Protein AF-0000000084360718 (afdb_homodimer)

Structure (mmCIF, N/CA/C/O backbone):
data_AF-0000000084360718-model_v1
#
loop_
_entity.id
_entity.type
_entity.pdbx_description
1 polymer 'HPP family protein'
#
loop_
_atom_site.group_PDB
_atom_site.id
_atom_site.type_symbol
_atom_site.label_atom_id
_atom_site.label_alt_id
_atom_site.label_comp_id
_atom_site.label_asym_id
_atom_site.label_entity_id
_atom_site.label_seq_id
_atom_site.pdbx_PDB_ins_code
_atom_site.Cartn_x
_atom_site.Cartn_y
_atom_site.Cartn_z
_atom_site.occupancy
_atom_site.B_iso_or_equiv
_atom_site.auth_seq_id
_atom_site.auth_comp_id
_atom_site.auth_asym_id
_atom_site.auth_atom_id
_atom_site.pdbx_PDB_model_num
ATOM 1 N N . MET A 1 1 ? -11.203 19.141 -14.305 1 61.03 1 MET A N 1
ATOM 2 C CA . MET A 1 1 ? -10.094 18.375 -14.867 1 61.03 1 MET A CA 1
ATOM 3 C C . MET A 1 1 ? -8.781 18.734 -14.172 1 61.03 1 MET A C 1
ATOM 5 O O . MET A 1 1 ? -7.957 17.844 -13.906 1 61.03 1 MET A O 1
ATOM 9 N N . ARG A 1 2 ? -8.742 19.891 -13.836 1 70.5 2 ARG A N 1
ATOM 10 C CA . ARG A 1 2 ? -7.508 20.406 -13.25 1 70.5 2 ARG A CA 1
ATOM 11 C C . ARG A 1 2 ? -7.234 19.766 -11.891 1 70.5 2 ARG A C 1
ATOM 13 O O . ARG A 1 2 ? -6.082 19.484 -11.555 1 70.5 2 ARG A O 1
ATOM 20 N N . ARG A 1 3 ? -8.344 19.344 -11.375 1 74.44 3 ARG A N 1
ATOM 21 C CA . ARG A 1 3 ? -8.188 18.781 -10.031 1 74.44 3 ARG A CA 1
ATOM 22 C C . ARG A 1 3 ? -7.605 17.375 -10.094 1 74.44 3 ARG A C 1
ATOM 24 O O . ARG A 1 3 ? -6.93 16.938 -9.156 1 74.44 3 ARG A O 1
ATOM 31 N N . PHE A 1 4 ? -7.789 16.75 -11.18 1 81.5 4 PHE A N 1
ATOM 32 C CA . PHE A 1 4 ? -7.383 15.359 -11.305 1 81.5 4 PHE A CA 1
ATOM 33 C C . PHE A 1 4 ? -5.918 15.258 -11.703 1 81.5 4 PHE A C 1
ATOM 35 O O . PHE A 1 4 ? -5.293 14.203 -11.531 1 81.5 4 PHE A O 1
ATOM 42 N N . LEU A 1 5 ? -5.375 16.297 -12.164 1 80.5 5 LEU A N 1
ATOM 43 C CA . LEU A 1 5 ? -4.023 16.219 -12.711 1 80.5 5 LEU A CA 1
ATOM 44 C C . LEU A 1 5 ? -3.043 17 -11.844 1 80.5 5 LEU A C 1
ATOM 46 O O . LEU A 1 5 ? -1.845 17.031 -12.133 1 80.5 5 LEU A O 1
ATOM 50 N N . TYR A 1 6 ? -3.535 17.578 -10.766 1 79 6 TYR A N 1
ATOM 51 C CA . TYR A 1 6 ? -2.676 18.391 -9.914 1 79 6 TYR A CA 1
ATOM 52 C C . TYR A 1 6 ? -1.836 17.516 -8.992 1 79 6 TYR A C 1
ATOM 54 O O . TYR A 1 6 ? -2.328 16.531 -8.438 1 79 6 TYR A O 1
ATOM 62 N N . ARG A 1 7 ? -0.619 17.875 -8.953 1 79.75 7 ARG A N 1
ATOM 63 C CA . ARG A 1 7 ? 0.279 17.203 -8.008 1 79.75 7 ARG A CA 1
ATOM 64 C C . ARG A 1 7 ? 0.23 17.875 -6.641 1 79.75 7 ARG A C 1
ATOM 66 O O . ARG A 1 7 ? 0.73 18.984 -6.469 1 79.75 7 ARG A O 1
ATOM 73 N N . HIS A 1 8 ? -0.206 17.203 -5.711 1 78.12 8 HIS A N 1
ATOM 74 C CA . HIS A 1 8 ? -0.483 17.781 -4.398 1 78.12 8 HIS A CA 1
ATOM 75 C C . HIS A 1 8 ? 0.709 17.609 -3.461 1 78.12 8 HIS A C 1
ATOM 77 O O . HIS A 1 8 ? 0.726 18.172 -2.363 1 78.12 8 HIS A O 1
ATOM 83 N N . GLN A 1 9 ? 1.724 16.938 -3.984 1 79.38 9 GLN A N 1
ATOM 84 C CA . GLN A 1 9 ? 2.869 16.656 -3.123 1 79.38 9 GLN A CA 1
ATOM 85 C C . GLN A 1 9 ? 3.926 17.75 -3.246 1 79.38 9 GLN A C 1
ATOM 87 O O . GLN A 1 9 ? 4.184 18.25 -4.344 1 79.38 9 GLN A O 1
ATOM 92 N N . SER A 1 10 ? 4.52 18.078 -2.168 1 78.69 10 SER A N 1
ATOM 93 C CA . SER A 1 10 ? 5.59 19.062 -2.16 1 78.69 10 SER A CA 1
ATOM 94 C C . SER A 1 10 ? 6.895 18.469 -2.682 1 78.69 10 SER A C 1
ATOM 96 O O . SER A 1 10 ? 7.059 17.25 -2.711 1 78.69 10 SER A O 1
ATOM 98 N N . ARG A 1 11 ? 7.805 19.328 -3.027 1 82.88 11 ARG A N 1
ATOM 99 C CA . ARG A 1 11 ? 9.117 18.922 -3.521 1 82.88 11 ARG A CA 1
ATOM 100 C C . ARG A 1 11 ? 10.023 18.5 -2.371 1 82.88 11 ARG A C 1
ATOM 102 O O . ARG A 1 11 ? 10.07 19.172 -1.335 1 82.88 11 ARG A O 1
ATOM 109 N N . ASN A 1 12 ? 10.625 17.375 -2.623 1 84.25 12 ASN A N 1
ATOM 110 C CA . ASN A 1 12 ? 11.609 16.891 -1.658 1 84.25 12 ASN A CA 1
ATOM 111 C C . ASN A 1 12 ? 13.031 17.062 -2.186 1 84.25 12 ASN A C 1
ATOM 113 O O . ASN A 1 12 ? 13.242 17.172 -3.395 1 84.25 12 ASN A O 1
ATOM 117 N N . ASP A 1 13 ? 13.922 17.156 -1.266 1 91.69 13 ASP A N 1
ATOM 118 C CA . ASP A 1 13 ? 15.328 17.219 -1.635 1 91.69 13 ASP A CA 1
ATOM 119 C C . ASP A 1 13 ? 15.812 15.883 -2.213 1 91.69 13 ASP A C 1
ATOM 121 O O . ASP A 1 13 ? 15.398 14.82 -1.748 1 91.69 13 ASP A O 1
ATOM 125 N N . VAL A 1 14 ? 16.703 15.914 -3.152 1 93.25 14 VAL A N 1
ATOM 126 C CA . VAL A 1 14 ? 17.156 14.758 -3.918 1 93.25 14 VAL A CA 1
ATOM 127 C C . VAL A 1 14 ? 17.828 13.758 -2.99 1 93.25 14 VAL A C 1
ATOM 129 O O . VAL A 1 14 ? 17.719 12.547 -3.178 1 93.25 14 VAL A O 1
ATOM 132 N N . ILE A 1 15 ? 18.5 14.211 -2.059 1 93.88 15 ILE A N 1
ATOM 133 C CA . ILE A 1 15 ? 19.203 13.328 -1.128 1 93.88 15 ILE A CA 1
ATOM 134 C C . ILE A 1 15 ? 18.188 12.508 -0.334 1 93.88 15 ILE A C 1
ATOM 136 O O . ILE A 1 15 ? 18.406 11.312 -0.111 1 93.88 15 ILE A O 1
ATOM 140 N N . SER A 1 16 ? 17.125 13.125 0.053 1 94.62 16 SER A N 1
ATOM 141 C CA . SER A 1 16 ? 16.078 12.438 0.797 1 94.62 16 SER A CA 1
ATOM 142 C C . SER A 1 16 ? 15.398 11.375 -0.062 1 94.62 16 SER A C 1
ATOM 144 O O . SER A 1 16 ? 15.031 10.312 0.435 1 94.62 16 SER A O 1
ATOM 146 N N . LEU A 1 17 ? 15.297 11.711 -1.314 1 95.62 17 LEU A N 1
ATOM 147 C CA . LEU A 1 17 ? 14.648 10.766 -2.221 1 95.62 17 LEU A CA 1
ATOM 148 C C . LEU A 1 17 ? 15.531 9.531 -2.436 1 95.62 17 LEU A C 1
ATOM 150 O O . LEU A 1 17 ? 15.031 8.406 -2.461 1 95.62 17 LEU A O 1
ATOM 154 N N . LEU A 1 18 ? 16.781 9.734 -2.561 1 96.44 18 LEU A N 1
ATOM 155 C CA . LEU A 1 18 ? 17.734 8.641 -2.754 1 96.44 18 LEU A CA 1
ATOM 156 C C . LEU A 1 18 ? 17.844 7.797 -1.488 1 96.44 18 LEU A C 1
ATOM 158 O O . LEU A 1 18 ? 17.953 6.57 -1.562 1 96.44 18 LEU A O 1
ATOM 162 N N . LYS A 1 19 ? 17.812 8.461 -0.414 1 97.62 19 LYS A N 1
ATOM 163 C CA . LYS A 1 19 ? 17.844 7.762 0.866 1 97.62 19 LYS A CA 1
ATOM 164 C C . LYS A 1 19 ? 16.609 6.867 1.035 1 97.62 19 LYS A C 1
ATOM 166 O O . LYS A 1 19 ? 16.719 5.742 1.53 1 97.62 19 LYS A O 1
ATOM 171 N N . ALA A 1 20 ? 15.523 7.406 0.65 1 98 20 ALA A N 1
ATOM 172 C CA . ALA A 1 20 ? 14.281 6.633 0.726 1 98 20 ALA A CA 1
ATOM 173 C C . ALA A 1 20 ? 14.367 5.383 -0.144 1 98 20 ALA A C 1
ATOM 175 O O . ALA A 1 20 ? 14.039 4.281 0.308 1 98 20 ALA A O 1
ATOM 176 N N . GLY A 1 21 ? 14.812 5.539 -1.394 1 98.69 21 GLY A N 1
ATOM 177 C CA . GLY A 1 21 ? 14.992 4.402 -2.281 1 98.69 21 GLY A CA 1
ATOM 178 C C . GLY A 1 21 ? 15.992 3.389 -1.761 1 98.69 21 GLY A C 1
ATOM 179 O O . GLY A 1 21 ? 15.75 2.182 -1.818 1 98.69 21 GLY A O 1
ATOM 180 N N . PHE A 1 22 ? 17.047 3.881 -1.205 1 98.56 22 PHE A N 1
ATOM 181 C CA . PHE A 1 22 ? 18.078 3.025 -0.656 1 98.56 22 PHE A CA 1
ATOM 182 C C . PHE A 1 22 ? 17.562 2.229 0.534 1 98.56 22 PHE A C 1
ATOM 184 O O . PHE A 1 22 ? 17.797 1.022 0.63 1 98.56 22 PHE A O 1
ATOM 191 N N . GLY A 1 23 ? 16.922 2.92 1.429 1 98.81 23 GLY A N 1
ATOM 192 C CA . GLY A 1 23 ? 16.344 2.244 2.582 1 98.81 23 GLY A CA 1
ATOM 193 C C . GLY A 1 23 ? 15.383 1.133 2.205 1 98.81 23 GLY A C 1
ATOM 194 O O . GLY A 1 23 ? 15.43 0.041 2.775 1 98.81 23 GLY A O 1
ATOM 195 N N . ALA A 1 24 ? 14.594 1.438 1.243 1 98.94 24 ALA A N 1
ATOM 196 C CA . ALA A 1 24 ? 13.625 0.449 0.776 1 98.94 24 ALA A CA 1
ATOM 197 C C . ALA A 1 24 ? 14.328 -0.759 0.162 1 98.94 24 ALA A C 1
ATOM 199 O O . ALA A 1 24 ? 13.969 -1.904 0.446 1 98.94 24 ALA A O 1
ATOM 200 N N . ALA A 1 25 ? 15.305 -0.507 -0.698 1 98.88 25 ALA A N 1
ATOM 201 C CA . ALA A 1 25 ? 16.062 -1.591 -1.318 1 98.88 25 ALA A CA 1
ATOM 202 C C . ALA A 1 25 ? 16.75 -2.455 -0.263 1 98.88 25 ALA A C 1
ATOM 204 O O . ALA A 1 25 ? 16.766 -3.682 -0.374 1 98.88 25 ALA A O 1
ATOM 205 N N . LEU A 1 26 ? 17.266 -1.815 0.696 1 98.88 26 LEU A N 1
ATOM 206 C CA . LEU A 1 26 ? 17.969 -2.527 1.766 1 98.88 26 LEU A CA 1
ATOM 207 C C . LEU A 1 26 ? 16.984 -3.387 2.562 1 98.88 26 LEU A C 1
ATOM 209 O O . LEU A 1 26 ? 17.266 -4.555 2.842 1 98.88 26 LEU A O 1
ATOM 213 N N . ALA A 1 27 ? 15.883 -2.826 2.982 1 98.94 27 ALA A N 1
ATOM 214 C CA . ALA A 1 27 ? 14.883 -3.561 3.76 1 98.94 27 ALA A CA 1
ATOM 215 C C . ALA A 1 27 ? 14.375 -4.773 2.988 1 98.94 27 ALA A C 1
ATOM 217 O O . ALA A 1 27 ? 14.383 -5.895 3.504 1 98.94 27 ALA A O 1
ATOM 218 N N . MET A 1 28 ? 13.953 -4.547 1.774 1 98.88 28 MET A N 1
ATOM 219 C CA . MET A 1 28 ? 13.461 -5.633 0.935 1 98.88 28 MET A CA 1
ATOM 220 C C . MET A 1 28 ? 14.562 -6.648 0.656 1 98.88 28 MET A C 1
ATOM 222 O O . MET A 1 28 ? 14.297 -7.852 0.577 1 98.88 28 MET A O 1
ATOM 226 N N . GLY A 1 29 ? 15.805 -6.16 0.469 1 98.75 29 GLY A N 1
ATOM 227 C CA . GLY A 1 29 ? 16.938 -7.047 0.245 1 98.75 29 GLY A CA 1
ATOM 228 C C . GLY A 1 29 ? 17.188 -7.988 1.405 1 98.75 29 GLY A C 1
ATOM 229 O O . GLY A 1 29 ? 17.406 -9.188 1.204 1 98.75 29 GLY A O 1
ATOM 230 N N . VAL A 1 30 ? 17.141 -7.484 2.582 1 98.69 30 VAL A N 1
ATOM 231 C CA . VAL A 1 30 ? 17.359 -8.297 3.777 1 98.69 30 VAL A CA 1
ATOM 232 C C . VAL A 1 30 ? 16.25 -9.328 3.906 1 98.69 30 VAL A C 1
ATOM 234 O O . VAL A 1 30 ? 16.516 -10.508 4.168 1 98.69 30 VAL A O 1
ATOM 237 N N . ILE A 1 31 ? 15.031 -8.914 3.713 1 98.62 31 ILE A N 1
ATOM 238 C CA . ILE A 1 31 ? 13.898 -9.82 3.793 1 98.62 31 ILE A CA 1
ATOM 239 C C . ILE A 1 31 ? 14.031 -10.906 2.73 1 98.62 31 ILE A C 1
ATOM 241 O O . ILE A 1 31 ? 13.852 -12.094 3.021 1 98.62 31 ILE A O 1
ATOM 245 N N . GLY A 1 32 ? 14.344 -10.477 1.495 1 98 32 GLY A N 1
ATOM 246 C CA . GLY A 1 32 ? 14.5 -11.43 0.407 1 98 32 GLY A CA 1
ATOM 247 C C . GLY A 1 32 ? 15.648 -12.398 0.622 1 98 32 GLY A C 1
ATOM 248 O O . GLY A 1 32 ? 15.547 -13.586 0.293 1 98 32 GLY A O 1
ATOM 249 N N . PHE A 1 33 ? 16.719 -11.93 1.172 1 97.81 33 PHE A N 1
ATOM 250 C CA . PHE A 1 33 ? 17.891 -12.75 1.439 1 97.81 33 PHE A CA 1
ATOM 251 C C . PHE A 1 33 ? 17.562 -13.867 2.428 1 97.81 33 PHE A C 1
ATOM 253 O O . PHE A 1 33 ? 17.875 -15.031 2.191 1 97.81 33 PHE A O 1
ATOM 260 N N . PHE A 1 34 ? 16.859 -13.578 3.471 1 96.31 34 PHE A N 1
ATOM 261 C CA . PHE A 1 34 ? 16.5 -14.586 4.469 1 96.31 34 PHE A CA 1
ATOM 262 C C . PHE A 1 34 ? 15.438 -15.523 3.926 1 96.31 34 PHE A C 1
ATOM 264 O O . PHE A 1 34 ? 15.414 -16.703 4.27 1 96.31 34 PHE A O 1
ATOM 271 N N . GLY A 1 35 ? 14.562 -14.938 3.078 1 95.38 35 GLY A N 1
ATOM 272 C CA . GLY A 1 35 ? 13.625 -15.812 2.383 1 95.38 35 GLY A CA 1
ATOM 273 C C . GLY A 1 35 ? 14.305 -16.859 1.521 1 95.38 35 GLY A C 1
ATOM 274 O O . GLY A 1 35 ? 13.93 -18.031 1.536 1 95.38 35 GLY A O 1
ATOM 275 N N . GLN A 1 36 ? 15.289 -16.406 0.839 1 93.62 36 GLN A N 1
ATOM 276 C CA . GLN A 1 36 ? 16.062 -17.312 -0.009 1 93.62 36 GLN A CA 1
ATOM 277 C C . GLN A 1 36 ? 16.766 -18.375 0.823 1 93.62 36 GLN A C 1
ATOM 279 O O . GLN A 1 36 ? 16.766 -19.562 0.461 1 93.62 36 GLN A O 1
ATOM 284 N N . LEU A 1 37 ? 17.328 -18.062 1.91 1 94.69 37 LEU A N 1
ATOM 285 C CA . LEU A 1 37 ? 18.062 -18.984 2.781 1 94.69 37 LEU A CA 1
ATOM 286 C C . LEU A 1 37 ? 17.125 -20.047 3.344 1 94.69 37 LEU A C 1
ATOM 288 O O . LEU A 1 37 ? 17.531 -21.188 3.57 1 94.69 37 LEU A O 1
ATOM 292 N N . SER A 1 38 ? 15.883 -19.703 3.572 1 93.62 38 SER A N 1
ATOM 293 C CA . SER A 1 38 ? 14.93 -20.594 4.227 1 93.62 38 SER A CA 1
ATOM 294 C C . SER A 1 38 ? 14.039 -21.297 3.205 1 93.62 38 SER A C 1
ATOM 296 O O . SER A 1 38 ? 13.18 -22.109 3.572 1 93.62 38 SER A O 1
ATOM 298 N N . ASP A 1 39 ? 14.156 -20.938 1.95 1 90.44 39 ASP A N 1
ATOM 299 C CA . ASP A 1 39 ? 13.328 -21.469 0.864 1 90.44 39 ASP A CA 1
ATOM 300 C C . ASP A 1 39 ? 11.852 -21.141 1.097 1 90.44 39 ASP A C 1
ATOM 302 O O . ASP A 1 39 ? 10.992 -22 0.938 1 90.44 39 ASP A O 1
ATOM 306 N N . LEU A 1 40 ? 11.633 -19.922 1.652 1 87.56 40 LEU A N 1
ATOM 307 C CA . LEU A 1 40 ? 10.289 -19.422 1.887 1 87.56 40 LEU A CA 1
ATOM 308 C C . LEU A 1 40 ? 10.055 -18.125 1.116 1 87.56 40 LEU A C 1
ATOM 310 O O . LEU A 1 40 ? 10.984 -17.344 0.909 1 87.56 40 LEU A O 1
ATOM 314 N N . PRO A 1 41 ? 8.852 -17.922 0.71 1 85.44 41 PRO A N 1
ATOM 315 C CA . PRO A 1 41 ? 8.539 -16.688 -0.015 1 85.44 41 PRO A CA 1
ATOM 316 C C . PRO A 1 41 ? 8.336 -15.5 0.914 1 85.44 41 PRO A C 1
ATOM 318 O O . PRO A 1 41 ? 7.195 -15.117 1.193 1 85.44 41 PRO A O 1
ATOM 321 N N . PHE A 1 42 ? 9.375 -14.82 1.193 1 89.81 42 PHE A N 1
ATOM 322 C CA . PHE A 1 42 ? 9.312 -13.75 2.18 1 89.81 42 PHE A CA 1
ATOM 323 C C . PHE A 1 42 ? 8.969 -12.422 1.514 1 89.81 42 PHE A C 1
ATOM 325 O O . PHE A 1 42 ? 8.414 -11.523 2.154 1 89.81 42 PHE A O 1
ATOM 332 N N . LEU A 1 43 ? 9.328 -12.352 0.237 1 94.69 43 LEU A N 1
ATOM 333 C CA . LEU A 1 43 ? 9.062 -11.102 -0.468 1 94.69 43 LEU A CA 1
ATOM 334 C C . LEU A 1 43 ? 7.625 -11.062 -0.975 1 94.69 43 LEU A C 1
ATOM 336 O O . LEU A 1 43 ? 7.305 -11.664 -2 1 94.69 43 LEU A O 1
ATOM 340 N N . ILE A 1 44 ? 6.801 -10.328 -0.264 1 97.62 44 ILE A N 1
ATOM 341 C CA . ILE A 1 44 ? 5.402 -10.195 -0.659 1 97.62 44 ILE A CA 1
ATOM 342 C C . ILE A 1 44 ? 5.121 -8.75 -1.072 1 97.62 44 ILE A C 1
ATOM 344 O O . ILE A 1 44 ? 5.758 -7.82 -0.572 1 97.62 44 ILE A O 1
ATOM 348 N N . ALA A 1 45 ? 4.203 -8.594 -1.903 1 98.38 45 ALA A N 1
ATOM 349 C CA . ALA A 1 45 ? 3.914 -7.305 -2.527 1 98.38 45 ALA A CA 1
ATOM 350 C C . ALA A 1 45 ? 3.57 -6.254 -1.478 1 98.38 45 ALA A C 1
ATOM 352 O O . ALA A 1 45 ? 4.023 -5.109 -1.565 1 98.38 45 ALA A O 1
ATOM 353 N N . PRO A 1 46 ? 2.83 -6.559 -0.415 1 98.88 46 PRO A N 1
ATOM 354 C CA . PRO A 1 46 ? 2.477 -5.559 0.597 1 98.88 46 PRO A CA 1
ATOM 355 C C . PRO A 1 46 ? 3.701 -4.918 1.245 1 98.88 46 PRO A C 1
ATOM 357 O O . PRO A 1 46 ? 3.652 -3.752 1.649 1 98.88 46 PRO A O 1
ATOM 360 N N . PHE A 1 47 ? 4.797 -5.688 1.271 1 98.88 47 PHE A N 1
ATOM 361 C CA . PHE A 1 47 ? 6 -5.141 1.895 1 98.88 47 PHE A CA 1
ATOM 362 C C . PHE A 1 47 ? 6.613 -4.051 1.022 1 98.88 47 PHE A C 1
ATOM 364 O O . PHE A 1 47 ? 7.18 -3.084 1.534 1 98.88 47 PHE A O 1
ATOM 371 N N . GLY A 1 48 ? 6.535 -4.223 -0.279 1 98.81 48 GLY A N 1
ATOM 372 C CA . GLY A 1 48 ? 6.949 -3.143 -1.159 1 98.81 48 GLY A CA 1
ATOM 373 C C . GLY A 1 48 ? 6.188 -1.852 -0.916 1 98.81 48 GLY A C 1
ATOM 374 O O . GLY A 1 48 ? 6.781 -0.77 -0.899 1 98.81 48 GLY A O 1
ATOM 375 N N . ALA A 1 49 ? 4.902 -2.016 -0.714 1 98.88 49 ALA A N 1
ATOM 376 C CA . ALA A 1 49 ? 4.059 -0.862 -0.411 1 98.88 49 ALA A CA 1
ATOM 377 C C . ALA A 1 49 ? 4.422 -0.256 0.94 1 98.88 49 ALA A C 1
ATOM 379 O O . ALA A 1 49 ? 4.453 0.968 1.09 1 98.88 49 ALA A O 1
ATOM 380 N N . SER A 1 50 ? 4.668 -1.076 1.916 1 98.94 50 SER A N 1
ATOM 381 C CA . SER A 1 50 ? 5.047 -0.59 3.238 1 98.94 50 SER A CA 1
ATOM 382 C C . SER A 1 50 ? 6.328 0.233 3.178 1 98.94 50 SER A C 1
ATOM 384 O O . SER A 1 50 ? 6.477 1.219 3.904 1 98.94 50 SER A O 1
ATOM 386 N N . CYS A 1 51 ? 7.238 -0.155 2.342 1 98.88 51 CYS A N 1
ATOM 387 C CA . CYS A 1 51 ? 8.516 0.54 2.248 1 98.88 51 CYS A CA 1
ATOM 388 C C . CYS A 1 51 ? 8.32 1.981 1.794 1 98.88 51 CYS A C 1
ATOM 390 O O . CYS A 1 51 ? 9.039 2.879 2.24 1 98.88 51 CYS A O 1
ATOM 392 N N . VAL A 1 52 ? 7.379 2.232 0.952 1 98.81 52 VAL A N 1
ATOM 393 C CA . VAL A 1 52 ? 7.141 3.605 0.519 1 98.81 52 VAL A CA 1
ATOM 394 C C . VAL A 1 52 ? 6.773 4.469 1.724 1 98.81 52 VAL A C 1
ATOM 396 O O . VAL A 1 52 ? 7.309 5.57 1.893 1 98.81 52 VAL A O 1
ATOM 399 N N . LEU A 1 53 ? 5.91 3.982 2.549 1 98.38 53 LEU A N 1
ATOM 400 C CA . LEU A 1 53 ? 5.492 4.758 3.711 1 98.38 53 LEU A CA 1
ATOM 401 C C . LEU A 1 53 ? 6.645 4.922 4.699 1 98.38 53 LEU A C 1
ATOM 403 O O . LEU A 1 53 ? 6.914 6.031 5.168 1 98.38 53 LEU A O 1
ATOM 407 N N . LEU A 1 54 ? 7.289 3.881 4.961 1 98.69 54 LEU A N 1
ATOM 408 C CA . LEU A 1 54 ? 8.32 3.871 5.996 1 98.69 54 LEU A CA 1
ATOM 409 C C . LEU A 1 54 ? 9.477 4.793 5.621 1 98.69 54 LEU A C 1
ATOM 411 O O . LEU A 1 54 ? 10.062 5.449 6.484 1 98.69 54 LEU A O 1
ATOM 415 N N . PHE A 1 55 ? 9.75 4.914 4.34 1 98.38 55 PHE A N 1
ATOM 416 C CA . PHE A 1 55 ? 10.992 5.594 3.975 1 98.38 55 PHE A CA 1
ATOM 417 C C . PHE A 1 55 ? 10.695 6.941 3.328 1 98.38 55 PHE A C 1
ATOM 419 O O . PHE A 1 55 ? 11.539 7.844 3.352 1 98.38 55 PHE A O 1
ATOM 426 N N . SER A 1 56 ? 9.5 7.121 2.809 1 96.94 56 SER A N 1
ATOM 427 C CA . SER A 1 56 ? 9.211 8.383 2.133 1 96.94 56 SER A CA 1
ATOM 428 C C . SER A 1 56 ? 8.336 9.281 2.998 1 96.94 56 SER A C 1
ATOM 430 O O . SER A 1 56 ? 8.359 10.508 2.85 1 96.94 56 SER A O 1
ATOM 432 N N . VAL A 1 57 ? 7.52 8.641 3.844 1 95.31 57 VAL A N 1
ATOM 433 C CA . VAL A 1 57 ? 6.613 9.445 4.656 1 95.31 57 VAL A CA 1
ATOM 434 C C . VAL A 1 57 ? 6.652 8.961 6.105 1 95.31 57 VAL A C 1
ATOM 436 O O . VAL A 1 57 ? 5.613 8.641 6.691 1 95.31 57 VAL A O 1
ATOM 439 N N . PRO A 1 58 ? 7.77 9.055 6.738 1 95.25 58 PRO A N 1
ATOM 440 C CA . PRO A 1 58 ? 7.953 8.469 8.07 1 95.25 58 PRO A CA 1
ATOM 441 C C . PRO A 1 58 ? 7.172 9.211 9.148 1 95.25 58 PRO A C 1
ATOM 443 O O . PRO A 1 58 ? 6.945 8.672 10.234 1 95.25 58 PRO A O 1
ATOM 446 N N . SER A 1 59 ? 6.723 10.445 8.914 1 92.88 59 SER A N 1
ATOM 447 C CA . SER A 1 59 ? 6.043 11.25 9.93 1 92.88 59 SER A CA 1
ATOM 448 C C . SER A 1 59 ? 4.547 10.945 9.953 1 92.88 59 SER A C 1
ATOM 450 O O . SER A 1 59 ? 3.83 11.422 10.836 1 92.88 59 SER A O 1
ATOM 452 N N . SER A 1 60 ? 4.129 10.133 9.016 1 93.75 60 SER A N 1
ATOM 453 C CA . SER A 1 60 ? 2.715 9.773 8.961 1 93.75 60 SER A CA 1
ATOM 454 C C . SER A 1 60 ? 2.35 8.789 10.062 1 93.75 60 SER A C 1
ATOM 456 O O . SER A 1 60 ? 3.109 7.859 10.352 1 93.75 60 SER A O 1
ATOM 458 N N . PRO A 1 61 ? 1.187 8.969 10.617 1 93.44 61 PRO A N 1
ATOM 459 C CA . PRO A 1 61 ? 0.712 7.953 11.562 1 93.44 61 PRO A CA 1
ATOM 460 C C . PRO A 1 61 ? 0.612 6.566 10.93 1 93.44 61 PRO A C 1
ATOM 462 O O . PRO A 1 61 ? 0.819 5.559 11.609 1 93.44 61 PRO A O 1
ATOM 465 N N . LEU A 1 62 ? 0.4 6.492 9.672 1 96.5 62 LEU A N 1
ATOM 466 C CA . LEU A 1 62 ? 0.227 5.242 8.938 1 96.5 62 LEU A CA 1
ATOM 467 C C . LEU A 1 62 ? 1.538 4.469 8.875 1 96.5 62 LEU A C 1
ATOM 469 O O . LEU A 1 62 ? 1.541 3.27 8.578 1 96.5 62 LEU A O 1
ATOM 473 N N . SER A 1 63 ? 2.672 5.145 9.102 1 97.5 63 SER A N 1
ATOM 474 C CA . SER A 1 63 ? 4.004 4.559 8.969 1 97.5 63 SER A CA 1
ATOM 475 C C . SER A 1 63 ? 4.527 4.078 10.32 1 97.5 63 SER A C 1
ATOM 477 O O . SER A 1 63 ? 5.574 3.43 10.383 1 97.5 63 SER A O 1
ATOM 479 N N . GLN A 1 64 ? 3.791 4.355 11.359 1 96.94 64 GLN A N 1
ATOM 480 C CA . GLN A 1 64 ? 4.309 4.082 12.695 1 96.94 64 GLN A CA 1
ATOM 481 C C . GLN A 1 64 ? 4.238 2.592 13.016 1 96.94 64 GLN A C 1
ATOM 483 O O . GLN A 1 64 ? 3.42 1.867 12.453 1 96.94 64 GLN A O 1
ATOM 488 N N . PRO A 1 65 ? 5.055 2.135 13.938 1 97.44 65 PRO A N 1
ATOM 489 C CA . PRO A 1 65 ? 5.234 0.702 14.188 1 97.44 65 PRO A CA 1
ATOM 490 C C . PRO A 1 65 ? 3.922 -0.006 14.516 1 97.44 65 PRO A C 1
ATOM 492 O O . PRO A 1 65 ? 3.658 -1.098 14.008 1 97.44 65 PRO A O 1
ATOM 495 N N . MET A 1 66 ? 3.074 0.591 15.281 1 96.94 66 MET A N 1
ATOM 496 C CA . MET A 1 66 ? 1.812 -0.043 15.648 1 96.94 66 MET A CA 1
ATOM 497 C C . MET A 1 66 ? 0.911 -0.21 14.43 1 96.94 66 MET A C 1
ATOM 499 O O . MET A 1 66 ? 0.18 -1.196 14.32 1 96.94 66 MET A O 1
ATOM 503 N N . ASN A 1 67 ? 0.937 0.742 13.562 1 98.25 67 ASN A N 1
ATOM 504 C CA . ASN A 1 67 ? 0.144 0.64 12.344 1 98.25 67 ASN A CA 1
ATOM 505 C C . ASN A 1 67 ? 0.706 -0.416 11.391 1 98.25 67 ASN A C 1
ATOM 507 O O . ASN A 1 67 ? -0.05 -1.171 10.781 1 98.25 67 ASN A O 1
ATOM 511 N N . VAL A 1 68 ? 2.031 -0.458 11.328 1 98.69 68 VAL A N 1
ATOM 512 C CA . VAL A 1 68 ? 2.678 -1.415 10.438 1 98.69 68 VAL A CA 1
ATOM 513 C C . VAL A 1 68 ? 2.422 -2.836 10.93 1 98.69 68 VAL A C 1
ATOM 515 O O . VAL A 1 68 ? 1.877 -3.666 10.203 1 98.69 68 VAL A O 1
ATOM 518 N N . ILE A 1 69 ? 2.771 -3.08 12.18 1 98.69 69 ILE A N 1
ATOM 519 C CA . ILE A 1 69 ? 2.641 -4.422 12.742 1 98.69 69 ILE A CA 1
ATOM 520 C C . ILE A 1 69 ? 1.163 -4.766 12.914 1 98.69 69 ILE A C 1
ATOM 522 O O . ILE A 1 69 ? 0.703 -5.812 12.461 1 98.69 69 ILE A O 1
ATOM 526 N N . GLY A 1 70 ? 0.438 -3.887 13.57 1 98.5 70 GLY A N 1
ATOM 527 C CA . GLY A 1 70 ? -0.97 -4.141 13.828 1 98.5 70 GLY A CA 1
ATOM 528 C C . GLY A 1 70 ? -1.788 -4.309 12.562 1 98.5 70 GLY A C 1
ATOM 529 O O . GLY A 1 70 ? -2.621 -5.211 12.477 1 98.5 70 GLY A O 1
ATOM 530 N N . GLY A 1 71 ? -1.566 -3.445 11.594 1 98.75 71 GLY A N 1
ATOM 531 C CA . GLY A 1 71 ? -2.293 -3.525 10.336 1 98.75 71 GLY A CA 1
ATOM 532 C C . GLY A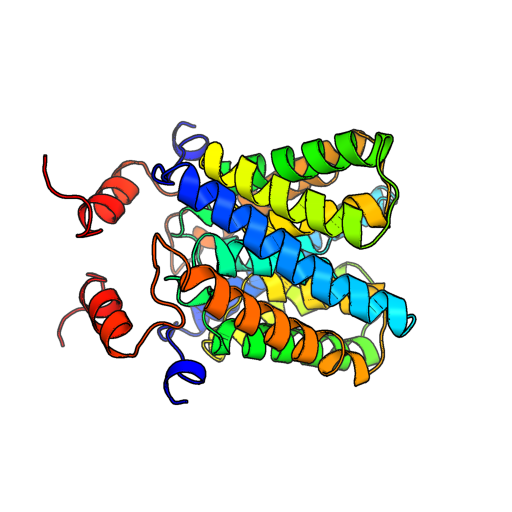 1 71 ? -2.084 -4.84 9.609 1 98.75 71 GLY A C 1
ATOM 533 O O . GLY A 1 71 ? -3.051 -5.527 9.266 1 98.75 71 GLY A O 1
ATOM 534 N N . HIS A 1 72 ? -0.834 -5.223 9.406 1 98.94 72 HIS A N 1
ATOM 535 C CA . HIS A 1 72 ? -0.534 -6.465 8.703 1 98.94 72 HIS A CA 1
ATOM 536 C C . HIS A 1 72 ? -1.05 -7.672 9.477 1 98.94 72 HIS A C 1
ATOM 538 O O . HIS A 1 72 ? -1.599 -8.609 8.891 1 98.94 72 HIS A O 1
ATOM 544 N N . MET A 1 73 ? -0.871 -7.637 10.789 1 98.88 73 MET A N 1
ATOM 545 C CA . MET A 1 73 ? -1.287 -8.773 11.609 1 98.88 73 MET A CA 1
ATOM 546 C C . MET A 1 73 ? -2.801 -8.953 11.555 1 98.88 73 MET A C 1
ATOM 548 O O . MET A 1 73 ? -3.291 -10.062 11.352 1 98.88 73 MET A O 1
ATOM 552 N N . VAL A 1 74 ? -3.549 -7.926 11.711 1 98.88 74 VAL A N 1
ATOM 553 C CA . VAL A 1 74 ? -5.004 -7.996 11.75 1 98.88 74 VAL A CA 1
ATOM 554 C C . VAL A 1 74 ? -5.547 -8.367 10.367 1 98.88 74 VAL A C 1
ATOM 556 O O . VAL A 1 74 ? -6.41 -9.234 10.25 1 98.88 74 VAL A O 1
ATOM 559 N N . ALA A 1 75 ? -5.066 -7.703 9.359 1 98.94 75 ALA A N 1
ATOM 560 C CA . ALA A 1 75 ? -5.539 -7.969 8 1 98.94 75 ALA A CA 1
ATOM 561 C C . ALA A 1 75 ? -5.25 -9.414 7.598 1 98.94 75 ALA A C 1
ATOM 563 O O . ALA A 1 75 ? -6.105 -10.086 7.016 1 98.94 75 ALA A O 1
ATOM 564 N N . SER A 1 76 ? -4.039 -9.867 7.914 1 98.94 76 SER A N 1
ATOM 565 C CA . SER A 1 76 ? -3.654 -11.227 7.551 1 98.94 76 SER A CA 1
ATOM 566 C C . SER A 1 76 ? -4.418 -12.258 8.375 1 98.94 76 SER A C 1
ATOM 568 O O . SER A 1 76 ? -4.836 -13.289 7.852 1 98.94 76 SER A O 1
ATOM 570 N N . ALA A 1 77 ? -4.566 -12.008 9.656 1 98.94 77 ALA A N 1
ATOM 571 C CA . ALA A 1 77 ? -5.309 -12.938 10.508 1 98.94 77 ALA A CA 1
ATOM 572 C C . ALA A 1 77 ? -6.754 -13.07 10.031 1 98.94 77 ALA A C 1
ATOM 574 O O . ALA A 1 77 ? -7.297 -14.18 9.984 1 98.94 77 ALA A O 1
ATOM 575 N N . LEU A 1 78 ? -7.348 -11.953 9.758 1 98.94 78 LEU A N 1
ATOM 576 C CA . LEU A 1 78 ? -8.711 -11.953 9.25 1 98.94 78 LEU A CA 1
ATOM 577 C C . LEU A 1 78 ? -8.805 -12.734 7.941 1 98.94 78 LEU A C 1
ATOM 579 O O . LEU A 1 78 ? -9.727 -13.531 7.75 1 98.94 78 LEU A O 1
ATOM 583 N N . ALA A 1 79 ? -7.906 -12.469 7.047 1 98.94 79 ALA A N 1
ATOM 584 C CA . ALA A 1 79 ? -7.887 -13.156 5.754 1 98.94 79 ALA A CA 1
ATOM 585 C C . ALA A 1 79 ? -7.715 -14.656 5.93 1 98.94 79 ALA A C 1
ATOM 587 O O . ALA A 1 79 ? -8.398 -15.453 5.277 1 98.94 79 ALA A O 1
ATOM 588 N N . LEU A 1 80 ? -6.77 -15.055 6.793 1 98.88 80 LEU A N 1
ATOM 589 C CA . LEU A 1 80 ? -6.527 -16.469 7.051 1 98.88 80 LEU A CA 1
ATOM 590 C C . LEU A 1 80 ? -7.773 -17.141 7.625 1 98.88 80 LEU A C 1
ATOM 592 O O . LEU A 1 80 ? -8.133 -18.25 7.211 1 98.88 80 LEU A O 1
ATOM 596 N N . ALA A 1 81 ? -8.383 -16.516 8.539 1 98.88 81 ALA A N 1
ATOM 597 C CA . ALA A 1 81 ? -9.594 -17.047 9.148 1 98.88 81 ALA A CA 1
ATOM 598 C C . ALA A 1 81 ? -10.703 -17.234 8.117 1 98.88 81 ALA A C 1
ATOM 600 O O . ALA A 1 81 ? -11.336 -18.281 8.047 1 98.88 81 ALA A O 1
ATOM 601 N N . LEU A 1 82 ? -10.906 -16.25 7.289 1 98.88 82 LEU A N 1
ATOM 602 C CA . LEU A 1 82 ? -12.031 -16.266 6.355 1 98.88 82 LEU A CA 1
ATOM 603 C C . LEU A 1 82 ? -11.711 -17.156 5.152 1 98.88 82 LEU A C 1
ATOM 605 O O . LEU A 1 82 ? -12.617 -17.656 4.492 1 98.88 82 LEU A O 1
ATOM 609 N N . ARG A 1 83 ? -10.438 -17.328 4.871 1 98.62 83 ARG A N 1
ATOM 610 C CA . ARG A 1 83 ? -10.039 -18.25 3.803 1 98.62 83 ARG A CA 1
ATOM 611 C C . ARG A 1 83 ? -10.492 -19.672 4.102 1 98.62 83 ARG A C 1
ATOM 613 O O . ARG A 1 83 ? -10.742 -20.453 3.182 1 98.62 83 ARG A O 1
ATOM 620 N N . THR A 1 84 ? -10.672 -20.062 5.363 1 98.25 84 THR A N 1
ATOM 621 C CA . THR A 1 84 ? -11.086 -21.406 5.746 1 98.25 84 THR A CA 1
ATOM 622 C C . THR A 1 84 ? -12.539 -21.656 5.355 1 98.25 84 THR A C 1
ATOM 624 O O . THR A 1 84 ? -12.961 -22.812 5.199 1 98.25 84 THR A O 1
ATOM 627 N N . VAL A 1 85 ? -13.312 -20.609 5.09 1 98.38 85 VAL A N 1
ATOM 628 C CA . VAL A 1 85 ? -14.742 -20.812 4.863 1 98.38 85 VAL A CA 1
ATOM 629 C C . VAL A 1 85 ? -15.141 -20.203 3.52 1 98.38 85 VAL A C 1
ATOM 631 O O . VAL A 1 85 ? -16.219 -20.484 2.994 1 98.38 85 VAL A O 1
ATOM 634 N N . LEU A 1 86 ? -14.328 -19.312 2.971 1 98.69 86 LEU A N 1
ATOM 635 C CA . LEU A 1 86 ? -14.633 -18.656 1.7 1 98.69 86 LEU A CA 1
ATOM 636 C C . LEU A 1 86 ? -13.719 -19.172 0.592 1 98.69 86 LEU A C 1
ATOM 638 O O . LEU A 1 86 ? -12.547 -19.469 0.833 1 98.69 86 LEU A O 1
ATOM 642 N N . PRO A 1 87 ? -14.273 -19.281 -0.636 1 98.19 87 PRO A N 1
ATOM 643 C CA . PRO A 1 87 ? -13.445 -19.672 -1.774 1 98.19 87 PRO A CA 1
ATOM 644 C C . PRO A 1 87 ? -12.523 -18.547 -2.246 1 98.19 87 PRO A C 1
ATOM 646 O O . PRO A 1 87 ? -12.773 -17.375 -1.956 1 98.19 87 PRO A O 1
ATOM 649 N N . PRO A 1 88 ? -11.477 -18.922 -2.93 1 96.81 88 PRO A N 1
ATOM 650 C CA . PRO A 1 88 ? -10.555 -17.891 -3.43 1 96.81 88 PRO A CA 1
ATOM 651 C C . PRO A 1 88 ? -11.062 -17.203 -4.699 1 96.81 88 PRO A C 1
ATOM 653 O O . PRO A 1 88 ? -10.312 -17.078 -5.676 1 96.81 88 PRO A O 1
ATOM 656 N N . GLU A 1 89 ? -12.266 -16.703 -4.605 1 97.38 89 GLU A N 1
ATOM 657 C CA . GLU A 1 89 ? -12.898 -16.047 -5.738 1 97.38 89 GLU A CA 1
ATOM 658 C C . GLU A 1 89 ? -12.891 -14.523 -5.57 1 97.38 89 GLU A C 1
ATOM 660 O O . GLU A 1 89 ? -12.773 -14.023 -4.449 1 97.38 89 GLU A O 1
ATOM 665 N N . TRP A 1 90 ? -13.047 -13.906 -6.641 1 97.56 90 TRP A N 1
ATOM 666 C CA . TRP A 1 90 ? -12.922 -12.453 -6.691 1 97.56 90 TRP A CA 1
ATOM 667 C C . TRP A 1 90 ? -13.883 -11.789 -5.711 1 97.56 90 TRP A C 1
ATOM 669 O O . TRP A 1 90 ? -13.531 -10.805 -5.059 1 97.56 90 TRP A O 1
ATOM 679 N N . TRP A 1 91 ? -15.07 -12.266 -5.586 1 98.25 91 TRP A N 1
ATOM 680 C CA . TRP A 1 91 ? -16.062 -11.633 -4.727 1 98.25 91 TRP A CA 1
ATOM 681 C C . TRP A 1 91 ? -15.703 -11.812 -3.254 1 98.25 91 TRP A C 1
ATOM 683 O O . TRP A 1 91 ? -15.914 -10.914 -2.441 1 98.25 91 TRP A O 1
ATOM 693 N N . ALA A 1 92 ? -15.203 -12.938 -2.914 1 98.81 92 ALA A N 1
ATOM 694 C CA . ALA A 1 92 ? -14.773 -13.203 -1.543 1 98.81 92 ALA A CA 1
ATOM 695 C C . ALA A 1 92 ? -13.57 -12.336 -1.167 1 98.81 92 ALA A C 1
ATOM 697 O O . ALA A 1 92 ? -13.539 -11.742 -0.087 1 98.81 92 ALA A O 1
ATOM 698 N N . ILE A 1 93 ? -12.602 -12.281 -2.064 1 98.81 93 ILE A N 1
ATOM 699 C CA . ILE A 1 93 ? -11.422 -11.453 -1.842 1 98.81 93 ILE A CA 1
ATOM 700 C C . ILE A 1 93 ? -11.852 -10 -1.612 1 98.81 93 ILE A C 1
ATOM 702 O O . ILE A 1 93 ? -11.375 -9.344 -0.682 1 98.81 93 ILE A O 1
ATOM 706 N N . SER A 1 94 ? -12.758 -9.547 -2.439 1 98.88 94 SER A N 1
ATOM 707 C CA . SER A 1 94 ? -13.234 -8.164 -2.354 1 98.88 94 SER A CA 1
ATOM 708 C C . SER A 1 94 ? -13.906 -7.898 -1.014 1 98.88 94 SER A C 1
ATOM 710 O O . SER A 1 94 ? -13.688 -6.852 -0.4 1 98.88 94 SER A O 1
ATOM 712 N N . LEU A 1 95 ? -14.688 -8.82 -0.55 1 98.88 95 LEU A N 1
ATOM 713 C CA . LEU A 1 95 ? -15.367 -8.703 0.734 1 98.88 95 LEU A CA 1
ATOM 714 C C . LEU A 1 95 ? -14.359 -8.641 1.879 1 98.88 95 LEU A C 1
ATOM 716 O O . LEU A 1 95 ? -14.516 -7.836 2.803 1 98.88 95 LEU A O 1
ATOM 720 N N . VAL A 1 96 ? -13.375 -9.445 1.824 1 98.94 96 VAL A N 1
ATOM 721 C CA . VAL A 1 96 ? -12.406 -9.539 2.908 1 98.94 96 VAL A CA 1
ATOM 722 C C . VAL A 1 96 ? -11.523 -8.297 2.924 1 98.94 96 VAL A C 1
ATOM 724 O O . VAL A 1 96 ? -11.141 -7.812 3.992 1 98.94 96 VAL A O 1
ATOM 727 N N . VAL A 1 97 ? -11.172 -7.762 1.754 1 98.94 97 VAL A N 1
ATOM 728 C CA . VAL A 1 97 ? -10.445 -6.5 1.69 1 98.94 97 VAL A CA 1
ATOM 729 C C . VAL A 1 97 ? -11.25 -5.402 2.383 1 98.94 97 VAL A C 1
ATOM 731 O O . VAL A 1 97 ? -10.719 -4.668 3.217 1 98.94 97 VAL A O 1
ATOM 734 N N . GLY A 1 98 ? -12.523 -5.344 2.043 1 98.94 98 GLY A N 1
ATOM 735 C CA . GLY A 1 98 ? -13.383 -4.355 2.674 1 98.94 98 GLY A CA 1
ATOM 736 C C . GLY A 1 98 ? -13.461 -4.516 4.18 1 98.94 98 GLY A C 1
ATOM 737 O O . GLY A 1 98 ? -13.383 -3.531 4.918 1 98.94 98 GLY A O 1
ATOM 738 N N . LEU A 1 99 ? -13.617 -5.707 4.633 1 98.88 99 LEU A N 1
ATOM 739 C CA . LEU A 1 99 ? -13.695 -5.988 6.062 1 98.88 99 LEU A CA 1
ATOM 740 C C . LEU A 1 99 ? -12.383 -5.633 6.758 1 98.88 99 LEU A C 1
ATOM 742 O O . LEU A 1 99 ? -12.391 -5.082 7.863 1 98.88 99 LEU A O 1
ATOM 746 N N . ALA A 1 100 ? -11.273 -5.992 6.168 1 98.94 100 ALA A N 1
ATOM 747 C CA . ALA A 1 100 ? -9.961 -5.676 6.727 1 98.94 100 ALA A CA 1
ATOM 748 C C . ALA A 1 100 ? -9.789 -4.172 6.902 1 98.94 100 ALA A C 1
ATOM 750 O O . ALA A 1 100 ? -9.25 -3.717 7.914 1 98.94 100 ALA A O 1
ATOM 751 N N . ILE A 1 101 ? -10.219 -3.473 5.922 1 98.81 101 ILE A N 1
ATOM 752 C CA . ILE A 1 101 ? -10.109 -2.018 5.969 1 98.81 101 ILE A CA 1
ATOM 753 C C . ILE A 1 101 ? -10.953 -1.476 7.125 1 98.81 101 ILE A C 1
ATOM 755 O O . ILE A 1 101 ? -10.477 -0.66 7.918 1 98.81 101 ILE A O 1
ATOM 759 N N . ALA A 1 102 ? -12.172 -1.938 7.273 1 98.56 102 ALA A N 1
ATOM 760 C CA . ALA A 1 102 ? -13.062 -1.48 8.336 1 98.56 102 ALA A CA 1
ATOM 761 C C . ALA A 1 102 ? -12.5 -1.831 9.711 1 98.56 102 ALA A C 1
ATOM 763 O O . ALA A 1 102 ? -12.539 -1.011 10.633 1 98.56 102 ALA A O 1
ATOM 764 N N . VAL A 1 103 ? -11.984 -2.996 9.859 1 98.5 103 VAL A N 1
ATOM 765 C CA . VAL A 1 103 ? -11.492 -3.467 11.148 1 98.5 103 VAL A CA 1
ATOM 766 C C . VAL A 1 103 ? -10.227 -2.703 11.523 1 98.5 103 VAL A C 1
ATOM 768 O O . VAL A 1 103 ? -10.047 -2.312 12.68 1 98.5 103 VAL A O 1
ATOM 771 N N . MET A 1 104 ? -9.297 -2.492 10.617 1 98.31 104 MET A N 1
ATOM 772 C CA . MET A 1 104 ? -8.109 -1.695 10.898 1 98.31 104 MET A CA 1
ATOM 773 C C . MET A 1 104 ? -8.492 -0.298 11.375 1 98.31 104 MET A C 1
ATOM 775 O O . MET A 1 104 ? -7.914 0.217 12.336 1 98.31 104 MET A O 1
ATOM 779 N N . ALA A 1 105 ? -9.438 0.26 10.656 1 96.69 105 ALA A N 1
ATOM 780 C CA . ALA A 1 105 ? -9.875 1.606 11.008 1 96.69 105 ALA A CA 1
ATOM 781 C C . ALA A 1 105 ? -10.508 1.63 12.398 1 96.69 105 ALA A C 1
ATOM 783 O O . ALA A 1 105 ? -10.273 2.561 13.18 1 96.69 105 ALA A O 1
ATOM 784 N N . LEU A 1 106 ? -11.305 0.675 12.68 1 96.31 106 LEU A N 1
ATOM 785 C CA . LEU A 1 106 ? -11.961 0.56 13.984 1 96.31 106 LEU A CA 1
ATOM 786 C C . LEU A 1 106 ? -10.922 0.48 15.102 1 96.31 106 LEU A C 1
ATOM 788 O O . LEU A 1 106 ? -11.117 1.06 16.172 1 96.31 106 LEU A O 1
ATOM 792 N N . LEU A 1 107 ? -9.859 -0.195 14.812 1 96.69 107 LEU A N 1
ATOM 793 C CA . LEU A 1 107 ? -8.828 -0.418 15.82 1 96.69 107 LEU A CA 1
ATOM 794 C C . LEU A 1 107 ? -7.801 0.712 15.812 1 96.69 107 LEU A C 1
ATOM 796 O O . LEU A 1 107 ? -6.855 0.709 16.609 1 96.69 107 LEU A O 1
ATOM 800 N N . ARG A 1 108 ? -7.875 1.607 14.898 1 95.94 108 ARG A N 1
ATOM 801 C CA . ARG A 1 108 ? -6.992 2.764 14.773 1 95.94 108 ARG A CA 1
ATOM 802 C C . ARG A 1 108 ? -5.559 2.332 14.492 1 95.94 108 ARG A C 1
ATOM 804 O O . ARG A 1 108 ? -4.621 2.846 15.109 1 95.94 108 ARG A O 1
ATOM 811 N N . ILE A 1 109 ? -5.426 1.353 13.672 1 97.38 109 ILE A N 1
ATOM 812 C CA . ILE A 1 109 ? -4.125 0.846 13.25 1 97.38 109 ILE A CA 1
ATOM 813 C C . ILE A 1 109 ? -4.098 0.699 11.727 1 97.38 109 ILE A C 1
ATOM 815 O O . ILE A 1 109 ? -3.576 -0.287 11.203 1 97.38 109 ILE A O 1
ATOM 819 N N . THR A 1 110 ? -4.758 1.646 11.047 1 98 110 THR A N 1
ATOM 820 C CA . THR A 1 110 ? -4.824 1.603 9.594 1 98 110 THR A CA 1
ATOM 821 C C . THR A 1 110 ? -3.428 1.657 8.984 1 98 110 THR A C 1
ATOM 823 O O . THR A 1 110 ? -2.631 2.535 9.32 1 98 110 THR A O 1
ATOM 826 N N . HIS A 1 111 ? -3.088 0.754 8.172 1 98.69 111 HIS A N 1
ATOM 827 C CA . HIS A 1 111 ? -1.875 0.68 7.371 1 98.69 111 HIS A CA 1
ATOM 828 C C . HIS A 1 111 ? -2.195 0.32 5.922 1 98.69 111 HIS A C 1
ATOM 830 O O . HIS A 1 111 ? -2.438 -0.848 5.609 1 98.69 111 HIS A O 1
ATOM 836 N N . PRO A 1 112 ? -2.105 1.238 5.074 1 98.69 112 PRO A N 1
ATOM 837 C CA . PRO A 1 112 ? -2.615 1.037 3.717 1 98.69 112 PRO A CA 1
ATOM 838 C C . PRO A 1 112 ? -2.039 -0.21 3.049 1 98.69 112 PRO A C 1
ATOM 840 O O . PRO A 1 112 ? -2.789 -1.023 2.502 1 98.69 112 PRO A O 1
ATOM 843 N N . PRO A 1 113 ? -0.795 -0.522 3.162 1 98.88 113 PRO A N 1
ATOM 844 C CA . PRO A 1 113 ? -0.232 -1.712 2.52 1 98.88 113 PRO A CA 1
ATOM 845 C C . PRO A 1 113 ? -0.901 -3.004 2.98 1 98.88 113 PRO A C 1
ATOM 847 O O . PRO A 1 113 ? -0.958 -3.979 2.227 1 98.88 113 PRO A O 1
ATOM 850 N N . ALA A 1 114 ? -1.397 -3.008 4.203 1 98.88 114 ALA A N 1
ATOM 851 C CA . ALA A 1 114 ? -2.021 -4.203 4.766 1 98.88 114 ALA A CA 1
ATOM 852 C C . ALA A 1 114 ? -3.316 -4.543 4.031 1 98.88 114 ALA A C 1
ATOM 854 O O . ALA A 1 114 ? -3.812 -5.668 4.125 1 98.88 114 ALA A O 1
ATOM 855 N N . GLY A 1 115 ? -3.855 -3.6 3.352 1 98.81 115 GLY A N 1
ATOM 856 C CA . GLY A 1 115 ? -5.02 -3.859 2.521 1 98.81 115 GLY A CA 1
ATOM 857 C C . GLY A 1 115 ? -4.758 -4.871 1.422 1 98.81 115 GLY A C 1
ATOM 858 O O . GLY A 1 115 ? -5.695 -5.43 0.846 1 98.81 115 GLY A O 1
ATOM 859 N N . ALA A 1 116 ? -3.568 -5.07 1.122 1 98.81 116 ALA A N 1
ATOM 860 C CA . ALA A 1 116 ? -3.164 -6.023 0.094 1 98.81 116 ALA A CA 1
ATOM 861 C C . ALA A 1 116 ? -3.119 -7.445 0.65 1 98.81 116 ALA A C 1
ATOM 863 O O . ALA A 1 116 ? -3.129 -8.414 -0.109 1 98.81 116 ALA A O 1
ATOM 864 N N . ASP A 1 117 ? -3.057 -7.605 1.971 1 98.88 117 ASP A N 1
ATOM 865 C CA . ASP A 1 117 ? -2.789 -8.898 2.594 1 98.88 117 ASP A CA 1
ATOM 866 C C . ASP A 1 117 ? -3.881 -9.906 2.25 1 98.88 117 ASP A C 1
ATOM 868 O O . ASP A 1 117 ? -3.59 -11.07 1.972 1 98.88 117 ASP A O 1
ATOM 872 N N . PRO A 1 118 ? -5.195 -9.492 2.277 1 98.94 118 PRO A N 1
ATOM 873 C CA . PRO A 1 118 ? -6.227 -10.469 1.916 1 98.94 118 PRO A CA 1
ATOM 874 C C . PRO A 1 118 ? -6.035 -11.039 0.51 1 98.94 118 PRO A C 1
ATOM 876 O O . PRO A 1 118 ? -6.281 -12.219 0.279 1 98.94 118 PRO A O 1
ATOM 879 N N . VAL A 1 119 ? -5.605 -10.203 -0.401 1 98.69 119 VAL A N 1
ATOM 880 C CA . VAL A 1 119 ? -5.371 -10.656 -1.767 1 98.69 119 VAL A CA 1
ATOM 881 C C . VAL A 1 119 ? -4.258 -11.703 -1.778 1 98.69 119 VAL A C 1
ATOM 883 O O . VAL A 1 119 ? -4.398 -12.766 -2.391 1 98.69 119 VAL A O 1
ATOM 886 N N . VAL A 1 120 ? -3.162 -11.453 -1.089 1 98.5 120 VAL A N 1
ATOM 887 C CA . VAL A 1 120 ? -2.02 -12.359 -1.026 1 98.5 120 VAL A CA 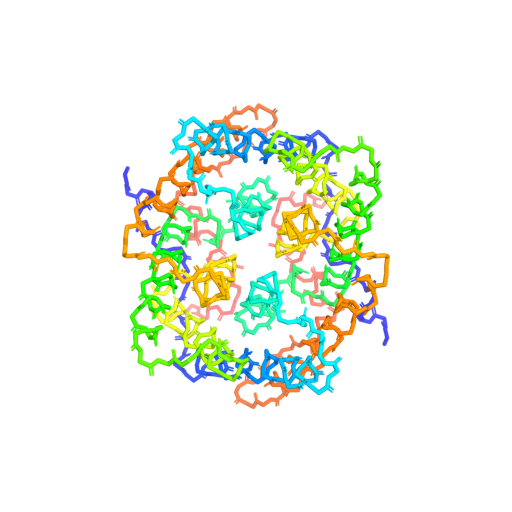1
ATOM 888 C C . VAL A 1 120 ? -2.438 -13.68 -0.379 1 98.5 120 VAL A C 1
ATOM 890 O O . VAL A 1 120 ? -2.139 -14.758 -0.9 1 98.5 120 VAL A O 1
ATOM 893 N N . VAL A 1 121 ? -3.148 -13.625 0.694 1 98.69 121 VAL A N 1
ATOM 894 C CA . VAL A 1 121 ? -3.521 -14.812 1.459 1 98.69 121 VAL A CA 1
ATOM 895 C C . VAL A 1 121 ? -4.465 -15.68 0.635 1 98.69 121 VAL A C 1
ATOM 897 O O . VAL A 1 121 ? -4.309 -16.906 0.581 1 98.69 121 VAL A O 1
ATOM 900 N N . PHE A 1 122 ? -5.445 -15.078 0.013 1 98.5 122 PHE A N 1
ATOM 901 C CA . PHE A 1 122 ? -6.438 -15.852 -0.722 1 98.5 122 PHE A CA 1
ATOM 902 C C . PHE A 1 122 ? -5.824 -16.469 -1.974 1 98.5 122 PHE A C 1
ATOM 904 O O . PHE A 1 122 ? -6.211 -17.562 -2.389 1 98.5 122 PHE A O 1
ATOM 911 N N . LEU A 1 123 ? -4.84 -15.805 -2.572 1 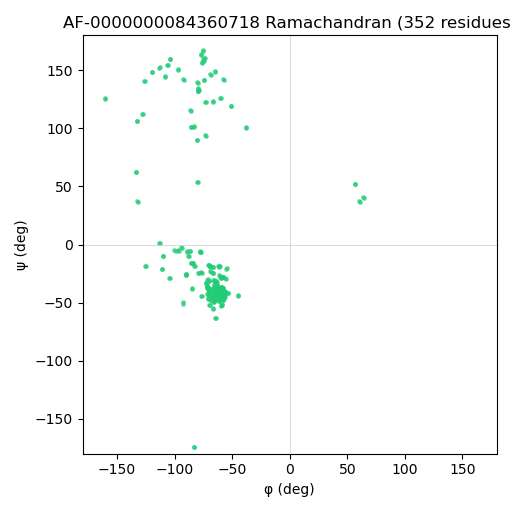95.69 123 LEU A N 1
ATOM 912 C CA . LEU A 1 123 ? -4.242 -16.312 -3.801 1 95.69 123 LEU A CA 1
ATOM 913 C C . LEU A 1 123 ? -3.143 -17.328 -3.49 1 95.69 123 LEU A C 1
ATOM 915 O O . LEU A 1 123 ? -2.984 -18.312 -4.207 1 95.69 123 LEU A O 1
ATOM 919 N N . ALA A 1 124 ? -2.35 -17.094 -2.434 1 96.12 124 ALA A N 1
ATOM 920 C CA . ALA A 1 124 ? -1.224 -17.969 -2.105 1 96.12 124 ALA A CA 1
ATOM 921 C C . ALA A 1 124 ? -1.654 -19.078 -1.161 1 96.12 124 ALA A C 1
ATOM 923 O O . ALA A 1 124 ? -0.996 -20.125 -1.08 1 96.12 124 ALA A O 1
ATOM 924 N N . ASP A 1 125 ? -2.676 -18.859 -0.409 1 97.62 125 ASP A N 1
ATOM 925 C CA . ASP A 1 125 ? -3.291 -19.844 0.488 1 97.62 125 ASP A CA 1
ATOM 926 C C . ASP A 1 125 ? -2.273 -20.391 1.486 1 97.62 125 ASP A C 1
ATOM 928 O O . ASP A 1 125 ? -2.109 -21.594 1.61 1 97.62 125 ASP A O 1
ATOM 932 N N . PRO A 1 126 ? -1.611 -19.547 2.146 1 97.56 126 PRO A N 1
ATOM 933 C CA . PRO A 1 126 ? -0.641 -20 3.141 1 97.56 126 PRO A CA 1
ATOM 934 C C . PRO A 1 126 ? -1.302 -20.5 4.422 1 97.56 126 PRO A C 1
ATOM 936 O O . PRO A 1 126 ? -2.51 -20.328 4.605 1 97.56 126 PRO A O 1
ATOM 939 N N . GLY A 1 127 ? -0.553 -21.188 5.293 1 97.44 127 GLY A N 1
ATOM 940 C CA . GLY A 1 127 ? -1.033 -21.578 6.609 1 97.44 127 GLY A CA 1
ATOM 941 C C . GLY A 1 127 ? -0.9 -20.469 7.641 1 97.44 127 GLY A C 1
ATOM 942 O O . GLY A 1 127 ? -0.453 -19.359 7.324 1 97.44 127 GLY A O 1
ATOM 943 N N . TRP A 1 128 ? -1.197 -20.719 8.906 1 98.31 128 TRP A N 1
ATOM 944 C CA . TRP A 1 128 ? -1.23 -19.75 9.992 1 98.31 128 TRP A CA 1
ATOM 945 C C . TRP A 1 128 ? 0.174 -19.266 10.328 1 98.31 128 TRP A C 1
ATOM 947 O O . TRP A 1 128 ? 0.341 -18.188 10.922 1 98.31 128 TRP A O 1
ATOM 957 N N . SER A 1 129 ? 1.19 -20.047 9.992 1 97.5 129 SER A N 1
ATOM 958 C CA . SER A 1 129 ? 2.568 -19.625 10.219 1 97.5 129 SER A CA 1
ATOM 959 C C . SER A 1 129 ? 2.898 -18.359 9.422 1 97.5 129 SER A C 1
ATOM 961 O O . SER A 1 129 ? 3.891 -17.688 9.711 1 97.5 129 SER A O 1
ATOM 963 N N . PHE A 1 130 ? 2.107 -18.094 8.445 1 97.94 130 PHE A N 1
ATOM 964 C CA . PHE A 1 130 ? 2.258 -16.906 7.617 1 97.94 130 PHE A CA 1
ATOM 965 C C . PHE A 1 130 ? 2.246 -15.648 8.477 1 97.94 130 PHE A C 1
ATOM 967 O O . PHE A 1 130 ? 2.916 -14.664 8.148 1 97.94 130 PHE A O 1
ATOM 974 N N . LEU A 1 131 ? 1.559 -15.641 9.641 1 98.62 131 LEU A N 1
ATOM 975 C CA . LEU A 1 131 ? 1.453 -14.492 10.531 1 98.62 131 LEU A CA 1
ATOM 976 C C . LEU A 1 131 ? 2.807 -14.156 11.156 1 98.62 131 LEU A C 1
ATOM 978 O O . LEU A 1 131 ? 3.115 -12.984 11.391 1 98.62 131 LEU A O 1
ATOM 982 N N . PHE A 1 132 ? 3.562 -15.156 11.312 1 97.5 132 PHE A N 1
ATOM 983 C CA . PHE A 1 132 ? 4.852 -14.961 11.969 1 97.5 132 PHE A CA 1
ATOM 984 C C . PHE A 1 132 ? 5.945 -14.695 10.938 1 97.5 132 PHE A C 1
ATOM 986 O O . PHE A 1 132 ? 6.73 -13.758 11.086 1 97.5 132 PHE A O 1
ATOM 993 N N . VAL A 1 133 ? 5.93 -15.641 9.961 1 96.25 133 VAL A N 1
ATOM 994 C CA . VAL A 1 133 ? 6.805 -15.484 8.805 1 96.25 133 VAL A CA 1
ATOM 995 C C . VAL A 1 133 ? 5.992 -15.602 7.516 1 96.25 133 VAL A C 1
ATOM 997 O O . VAL A 1 133 ? 5.391 -16.641 7.25 1 96.25 133 VAL A O 1
ATOM 1000 N N . PRO A 1 134 ? 5.945 -14.625 6.961 1 97.81 134 PRO A N 1
ATOM 1001 C CA . PRO A 1 134 ? 6.836 -13.469 6.855 1 97.81 134 PRO A CA 1
ATOM 1002 C C . PRO A 1 134 ? 6.281 -12.227 7.555 1 97.81 134 PRO A C 1
ATOM 1004 O O . PRO A 1 134 ? 7.008 -11.25 7.75 1 97.81 134 PRO A O 1
ATOM 1007 N N . ILE A 1 135 ? 5.078 -12.211 7.984 1 98.75 135 ILE A N 1
ATOM 1008 C CA . ILE A 1 135 ? 4.391 -10.969 8.305 1 98.75 135 ILE A CA 1
ATOM 1009 C C . ILE A 1 135 ? 5.086 -10.281 9.477 1 98.75 135 ILE A C 1
ATOM 1011 O O . ILE A 1 135 ? 5.688 -9.219 9.32 1 98.75 135 ILE A O 1
ATOM 1015 N N . LEU A 1 136 ? 5.078 -10.93 10.609 1 98.69 136 LEU A N 1
ATOM 1016 C CA . LEU A 1 136 ? 5.648 -10.297 11.797 1 98.69 136 LEU A CA 1
ATOM 1017 C C . LEU A 1 136 ? 7.141 -10.055 11.617 1 98.69 136 LEU A C 1
ATOM 1019 O O . LEU A 1 136 ? 7.637 -8.969 11.922 1 98.69 136 LEU A O 1
ATOM 1023 N N . ALA A 1 137 ? 7.871 -11.023 11.164 1 98.19 137 ALA A N 1
ATOM 1024 C CA . ALA A 1 137 ? 9.312 -10.906 10.953 1 98.19 137 ALA A CA 1
ATOM 1025 C C . ALA A 1 137 ? 9.633 -9.789 9.961 1 98.19 137 ALA A C 1
ATOM 1027 O O . ALA A 1 137 ? 10.562 -9.008 10.18 1 98.19 137 ALA A O 1
ATOM 1028 N N . GLY A 1 138 ? 8.914 -9.773 8.859 1 98.62 138 GLY A N 1
ATOM 1029 C CA . GLY A 1 138 ? 9.133 -8.734 7.867 1 98.62 138 GLY A CA 1
ATOM 1030 C C . GLY A 1 138 ? 8.875 -7.34 8.398 1 98.62 138 GLY A C 1
ATOM 1031 O O . GLY A 1 138 ? 9.648 -6.418 8.125 1 98.62 138 GLY A O 1
ATOM 1032 N N . CYS A 1 139 ? 7.797 -7.195 9.156 1 98.75 139 CYS A N 1
ATOM 1033 C CA . CYS A 1 139 ? 7.488 -5.906 9.766 1 98.75 139 CYS A CA 1
ATOM 1034 C C . CYS A 1 139 ? 8.617 -5.445 10.672 1 98.75 139 CYS A C 1
ATOM 1036 O O . CYS A 1 139 ? 9.031 -4.285 10.617 1 98.75 139 CYS A O 1
ATOM 1038 N N . MET A 1 140 ? 9.102 -6.363 11.461 1 98.5 140 MET A N 1
ATOM 1039 C CA . MET A 1 140 ? 10.172 -6.023 12.398 1 98.5 140 MET A CA 1
ATOM 1040 C C . MET A 1 140 ? 11.43 -5.609 11.656 1 98.5 140 MET A C 1
ATOM 1042 O O . MET A 1 140 ? 12.102 -4.648 12.039 1 98.5 140 MET A O 1
ATOM 1046 N N . VAL A 1 141 ? 11.773 -6.301 10.617 1 98.69 141 VAL A N 1
ATOM 1047 C CA . VAL A 1 141 ? 12.953 -5.977 9.812 1 98.69 141 VAL A CA 1
ATOM 1048 C C . VAL A 1 141 ? 12.781 -4.598 9.18 1 98.69 141 VAL A C 1
ATOM 1050 O O . VAL A 1 141 ? 13.688 -3.764 9.234 1 98.69 141 VAL A O 1
ATOM 1053 N N . MET A 1 142 ? 11.625 -4.332 8.609 1 98.88 142 MET A N 1
ATOM 1054 C CA . MET A 1 142 ? 11.391 -3.061 7.926 1 98.88 142 MET A CA 1
ATOM 1055 C C . MET A 1 142 ? 11.445 -1.897 8.914 1 98.88 142 MET A C 1
ATOM 1057 O O . MET A 1 142 ? 12.078 -0.875 8.641 1 98.88 142 MET A O 1
ATOM 1061 N N . ILE A 1 143 ? 10.828 -2.1 10.047 1 98.69 143 ILE A N 1
ATOM 1062 C CA . ILE A 1 143 ? 10.82 -1.046 11.055 1 98.69 143 ILE A CA 1
ATOM 1063 C C . ILE A 1 143 ? 12.242 -0.803 11.562 1 98.69 143 ILE A C 1
ATOM 1065 O O . ILE A 1 143 ? 12.656 0.345 11.742 1 98.69 143 ILE A O 1
ATOM 1069 N N . GLY A 1 144 ? 12.938 -1.883 11.82 1 98.62 144 GLY A N 1
ATOM 1070 C CA . GLY A 1 144 ? 14.32 -1.75 12.25 1 98.62 144 GLY A CA 1
ATOM 1071 C C . GLY A 1 144 ? 15.188 -0.997 11.266 1 98.62 144 GLY A C 1
ATOM 1072 O O . GLY A 1 144 ? 15.914 -0.074 11.641 1 98.62 144 GLY A O 1
ATOM 1073 N N . ILE A 1 145 ? 15.141 -1.312 10.031 1 98.81 145 ILE A N 1
ATOM 1074 C CA . ILE A 1 145 ? 15.945 -0.67 9 1 98.81 145 ILE A CA 1
ATOM 1075 C C . ILE A 1 145 ? 15.5 0.78 8.828 1 98.81 145 ILE A C 1
ATOM 1077 O O . ILE A 1 145 ? 16.328 1.672 8.633 1 98.81 145 ILE A O 1
ATOM 1081 N N . ALA A 1 146 ? 14.203 0.977 8.844 1 98.62 146 ALA A N 1
ATOM 1082 C CA . ALA A 1 146 ? 13.711 2.35 8.758 1 98.62 146 ALA A CA 1
ATOM 1083 C C . ALA A 1 146 ? 14.281 3.209 9.883 1 98.62 146 ALA A C 1
ATOM 1085 O O . ALA A 1 146 ? 14.688 4.352 9.656 1 98.62 146 ALA A O 1
ATOM 1086 N N . THR A 1 147 ? 14.258 2.676 11.109 1 97.69 147 THR A N 1
ATOM 1087 C CA . THR A 1 147 ? 14.789 3.398 12.258 1 97.69 147 THR A CA 1
ATOM 1088 C C . THR A 1 147 ? 16.266 3.742 12.039 1 97.69 147 THR A C 1
ATOM 1090 O O . THR A 1 147 ? 16.688 4.863 12.328 1 97.69 147 THR A O 1
ATOM 1093 N N . LEU A 1 148 ? 17.016 2.857 11.508 1 98.06 148 LEU A N 1
ATOM 1094 C CA . LEU A 1 148 ? 18.438 3.055 11.273 1 98.06 148 LEU A CA 1
ATOM 1095 C C . LEU A 1 148 ? 18.672 4.055 10.148 1 98.06 148 LEU A C 1
ATOM 1097 O O . LEU A 1 148 ? 19.531 4.934 10.266 1 98.06 148 LEU A O 1
ATOM 1101 N N . VAL A 1 149 ? 18 3.92 9.078 1 98 149 VAL A N 1
ATOM 1102 C CA . VAL A 1 149 ? 18.172 4.766 7.902 1 98 149 VAL A CA 1
ATOM 1103 C C . VAL A 1 149 ? 17.828 6.211 8.25 1 98 149 VAL A C 1
ATOM 1105 O O . VAL A 1 149 ? 18.484 7.145 7.777 1 98 149 VAL A O 1
ATOM 1108 N N . HIS A 1 150 ? 16.797 6.391 9.094 1 96.81 150 HIS A N 1
ATOM 1109 C CA . HIS A 1 150 ? 16.359 7.746 9.422 1 96.81 150 HIS A CA 1
ATOM 1110 C C . HIS A 1 150 ? 17.297 8.391 10.438 1 96.81 150 HIS A C 1
ATOM 1112 O O . HIS A 1 150 ? 17.219 9.602 10.68 1 96.81 150 HIS A O 1
ATOM 1118 N N . MET A 1 151 ? 18.234 7.59 10.938 1 96.06 151 MET A N 1
ATOM 1119 C CA . MET A 1 151 ? 19.281 8.141 11.797 1 96.06 151 MET A CA 1
ATOM 1120 C C . MET A 1 151 ? 20.422 8.727 10.961 1 96.06 151 MET A C 1
ATOM 1122 O O . MET A 1 151 ? 21.234 9.492 11.477 1 96.06 151 MET A O 1
ATOM 1126 N N . ILE A 1 152 ? 20.438 8.359 9.734 1 95.44 152 ILE A N 1
ATOM 1127 C CA . ILE A 1 152 ? 21.438 8.883 8.812 1 95.44 152 ILE A CA 1
ATOM 1128 C C . ILE A 1 152 ? 21.031 10.273 8.344 1 95.44 152 ILE A C 1
ATOM 1130 O O . ILE A 1 152 ? 19.875 10.5 7.965 1 95.44 152 ILE A O 1
ATOM 1134 N N . PRO A 1 153 ? 21.984 11.266 8.375 1 92.19 153 PRO A N 1
ATOM 1135 C CA . PRO A 1 153 ? 21.625 12.602 7.887 1 92.19 153 PRO A CA 1
ATOM 1136 C C . PRO A 1 153 ? 21.156 12.594 6.438 1 92.19 153 PRO A C 1
ATOM 1138 O O . PRO A 1 153 ? 21.688 11.844 5.613 1 92.19 153 PRO A O 1
ATOM 1141 N N . LYS A 1 154 ? 20.172 13.43 6.168 1 91 154 LYS A N 1
ATOM 1142 C CA . LYS A 1 154 ? 19.281 14.32 6.91 1 91 154 LYS A CA 1
ATOM 1143 C C . LYS A 1 154 ? 18.328 13.523 7.793 1 91 154 LYS A C 1
ATOM 1145 O O . LYS A 1 154 ? 17.5 12.766 7.289 1 91 154 LYS A O 1
ATOM 1150 N N . ARG A 1 155 ? 18.391 13.844 9.008 1 92.69 155 ARG A N 1
ATOM 1151 C CA . ARG A 1 155 ? 17.719 13.008 10 1 92.69 155 ARG A CA 1
ATOM 1152 C C . ARG A 1 155 ? 16.234 13.305 10.062 1 92.69 155 ARG A C 1
ATOM 1154 O O . ARG A 1 155 ? 15.812 14.453 9.906 1 92.69 155 ARG A O 1
ATOM 1161 N N . THR A 1 156 ? 15.539 12.258 10.188 1 91.81 156 THR A N 1
ATOM 1162 C CA . THR A 1 156 ? 14.102 12.344 10.414 1 91.81 156 THR A CA 1
ATOM 1163 C C . THR A 1 156 ? 13.695 11.547 11.656 1 91.81 156 THR A C 1
ATOM 1165 O O . THR A 1 156 ? 14.234 10.469 11.906 1 91.81 156 THR A O 1
ATOM 1168 N N . ILE A 1 157 ? 12.82 12.062 12.383 1 90.56 157 ILE A N 1
ATOM 1169 C CA . ILE A 1 157 ? 12.359 11.406 13.602 1 90.56 157 ILE A CA 1
ATOM 1170 C C . ILE A 1 157 ? 11.484 10.211 13.25 1 90.56 157 ILE A C 1
ATOM 1172 O O . ILE A 1 157 ? 10.469 10.359 12.562 1 90.56 157 ILE A O 1
ATOM 1176 N N . TYR A 1 158 ? 11.82 9.023 13.688 1 93.31 158 TYR A N 1
ATOM 1177 C CA . TYR A 1 158 ? 11.07 7.781 13.523 1 93.31 158 TYR A CA 1
ATOM 1178 C C . TYR A 1 158 ? 11.508 6.738 14.539 1 93.31 158 TYR A C 1
ATOM 1180 O O . TYR A 1 158 ? 12.695 6.449 14.672 1 93.31 158 TYR A O 1
ATOM 1188 N N . PRO A 1 159 ? 10.641 6.16 15.305 1 93.25 159 PRO A N 1
ATOM 1189 C CA . PRO A 1 159 ? 9.211 6.469 15.312 1 93.25 159 PRO A CA 1
ATOM 1190 C C . PRO A 1 159 ? 8.891 7.801 15.984 1 93.25 159 PRO A C 1
ATOM 1192 O O . PRO A 1 159 ? 9.719 8.328 16.734 1 93.25 159 PRO A O 1
ATOM 1195 N N . LEU A 1 160 ? 7.715 8.281 15.641 1 87.12 160 LEU A N 1
ATOM 1196 C CA . LEU A 1 160 ? 7.27 9.539 16.234 1 87.12 160 LEU A CA 1
ATOM 1197 C C . LEU A 1 160 ? 7.066 9.383 17.734 1 87.12 160 LEU A C 1
ATOM 1199 O O . LEU A 1 160 ? 6.73 8.297 18.219 1 87.12 160 LEU A O 1
ATOM 1203 N N . VAL A 1 161 ? 7.309 10.5 18.438 1 77 161 VAL A N 1
ATOM 1204 C CA . VAL A 1 161 ? 7.074 10.562 19.875 1 77 161 VAL A CA 1
ATOM 1205 C C . VAL A 1 161 ? 5.707 11.188 20.156 1 77 161 VAL A C 1
ATOM 1207 O O . VAL A 1 161 ? 5.164 11.906 19.312 1 77 161 VAL A O 1
ATOM 1210 N N . LEU A 1 162 ? 5.086 10.805 21.25 1 68.06 162 LEU A N 1
ATOM 1211 C CA . LEU A 1 162 ? 3.764 11.281 21.641 1 68.06 162 LEU A CA 1
ATOM 1212 C C . LEU A 1 162 ? 3.658 12.797 21.469 1 68.06 162 LEU A C 1
ATOM 1214 O O . LEU A 1 162 ? 2.633 13.305 21.016 1 68.06 162 LEU A O 1
ATOM 1218 N N . GLN A 1 163 ? 4.527 13.461 21.812 1 58.91 163 GLN A N 1
ATOM 1219 C CA . GLN A 1 163 ? 4.488 14.922 21.75 1 58.91 163 GLN A CA 1
ATOM 1220 C C . GLN A 1 163 ? 4.387 15.406 20.312 1 58.91 163 GLN A C 1
ATOM 1222 O O . GLN A 1 163 ? 3.756 16.438 20.031 1 58.91 163 GLN A O 1
ATOM 1227 N N . ASP A 1 164 ? 4.902 14.742 19.469 1 58.66 164 ASP A N 1
ATOM 1228 C CA . ASP A 1 164 ? 4.906 15.125 18.062 1 58.66 164 ASP A CA 1
ATOM 1229 C C . ASP A 1 164 ? 3.518 14.984 17.453 1 58.66 164 ASP A C 1
ATOM 1231 O O . ASP A 1 164 ? 3.104 15.82 16.641 1 58.66 164 ASP A O 1
ATOM 1235 N N . VAL A 1 165 ? 2.865 14.078 18 1 56.94 165 VAL A N 1
ATOM 1236 C CA . VAL A 1 165 ? 1.528 13.781 17.5 1 56.94 165 VAL A CA 1
ATOM 1237 C C . VAL A 1 165 ? 0.543 14.836 17.984 1 56.94 165 VAL A C 1
ATOM 1239 O O . VAL A 1 165 ? -0.351 15.25 17.234 1 56.94 165 VAL A O 1
ATOM 1242 N N . LEU A 1 166 ? 0.695 15.133 19.234 1 57.66 166 LEU A N 1
ATOM 1243 C CA . LEU A 1 166 ? -0.173 16.156 19.812 1 57.66 166 LEU A CA 1
ATOM 1244 C C . LEU A 1 166 ? -0.016 17.469 19.078 1 57.66 166 LEU A C 1
ATOM 1246 O O . LEU A 1 166 ? -0.995 18.203 18.875 1 57.66 166 LEU A O 1
ATOM 1250 N N . GLN A 1 167 ? 1.091 17.672 18.75 1 53.72 167 GLN A N 1
ATOM 1251 C CA . GLN A 1 167 ? 1.333 18.906 18.016 1 53.72 167 GLN A CA 1
ATOM 1252 C C . GLN A 1 167 ? 0.767 18.828 16.609 1 53.72 167 GLN A C 1
ATOM 1254 O O . GLN A 1 167 ? 0.222 19.812 16.094 1 53.72 167 GLN A O 1
ATOM 1259 N N . GLU A 1 168 ? 0.902 17.656 16.094 1 55.94 168 GLU A N 1
ATOM 1260 C CA . GLU A 1 168 ? 0.355 17.469 14.758 1 55.94 168 GLU A CA 1
ATOM 1261 C C . GLU A 1 168 ? -1.171 17.469 14.781 1 55.94 168 GLU A C 1
ATOM 1263 O O . GLU A 1 168 ? -1.81 18.062 13.914 1 55.94 168 GLU A O 1
ATOM 1268 N N . ASN A 1 169 ? -1.817 16.781 15.82 1 55.34 169 ASN A N 1
ATOM 1269 C CA . ASN A 1 169 ? -3.264 16.766 16.016 1 55.34 169 ASN A CA 1
ATOM 1270 C C . ASN A 1 169 ? -3.791 18.141 16.422 1 55.34 169 ASN A C 1
ATOM 1272 O O . ASN A 1 169 ? -4.922 18.5 16.078 1 55.34 169 ASN A O 1
ATOM 1276 N N . SER A 1 170 ? -3.096 18.797 17.344 1 50.62 170 SER A N 1
ATOM 1277 C CA . SER A 1 170 ? -3.504 20.141 17.781 1 50.62 170 SER A CA 1
ATOM 1278 C C . SER A 1 170 ? -3.498 21.109 16.609 1 50.62 170 SER A C 1
ATOM 1280 O O . SER A 1 170 ? -4.203 22.125 16.625 1 50.62 170 SER A O 1
ATOM 1282 N N . GLN A 1 171 ? -2.697 20.828 15.695 1 45.88 171 GLN A N 1
ATOM 1283 C CA . GLN A 1 171 ? -2.613 21.719 14.539 1 45.88 171 GLN A CA 1
ATOM 1284 C C . GLN A 1 171 ? -3.621 21.312 13.461 1 45.88 171 GLN A C 1
ATOM 1286 O O . GLN A 1 171 ? -3.742 21.984 12.438 1 45.88 171 GLN A O 1
ATOM 1291 N N . ASP A 1 172 ? -4.25 20.109 13.672 1 49.34 172 ASP A N 1
ATOM 1292 C CA . ASP A 1 172 ? -5.375 19.734 12.82 1 49.34 172 ASP A CA 1
ATOM 1293 C C . ASP A 1 172 ? -6.621 20.547 13.164 1 49.34 172 ASP A C 1
ATOM 1295 O O . ASP A 1 172 ? -7.148 20.453 14.273 1 49.34 172 ASP A O 1
ATOM 1299 N N . PRO A 1 173 ? -6.949 21.703 12.5 1 44.84 173 PRO A N 1
ATOM 1300 C CA . PRO A 1 173 ? -7.969 22.688 12.875 1 44.84 173 PRO A CA 1
ATOM 1301 C C . PRO A 1 173 ? -9.344 22.062 13.078 1 44.84 173 PRO A C 1
ATOM 1303 O O . PRO A 1 173 ? -10.266 22.734 13.555 1 44.84 173 PRO A O 1
ATOM 1306 N N . LYS A 1 174 ? -9.641 20.906 12.57 1 49.03 174 LYS A N 1
ATOM 1307 C CA . LYS A 1 174 ? -11.047 20.531 12.656 1 49.03 174 LYS A CA 1
ATOM 1308 C C . LYS A 1 174 ? -11.406 20.047 14.055 1 49.03 174 LYS A C 1
ATOM 1310 O O . LYS A 1 174 ? -12.539 19.625 14.305 1 49.03 174 LYS A O 1
ATOM 1315 N N . LYS A 1 175 ? -10.461 19.875 15.016 1 48.03 175 LYS A N 1
ATOM 1316 C CA . LYS A 1 175 ? -11 19.531 16.328 1 48.03 175 LYS A CA 1
ATOM 1317 C C . LYS A 1 175 ? -11.375 20.797 17.109 1 48.03 175 LYS A C 1
ATOM 1319 O O . LYS A 1 175 ? -10.516 21.641 17.375 1 48.03 175 LYS A O 1
ATOM 1324 N N . PRO A 1 176 ? -12.695 21.156 17.156 1 41.38 176 PRO A N 1
ATOM 1325 C CA . PRO A 1 176 ? -13.07 22.266 18.031 1 41.38 176 PRO A CA 1
ATOM 1326 C C . PRO A 1 176 ? -12.531 22.109 19.453 1 41.38 176 PRO A C 1
ATOM 1328 O O . PRO A 1 176 ? -12.383 20.984 19.938 1 41.38 176 PRO A O 1
ATOM 1331 N N . GLU A 1 177 ? -11.648 23.094 19.969 1 40.34 177 GLU A N 1
ATOM 1332 C CA . GLU A 1 177 ? -11.461 23.188 21.406 1 40.34 177 GLU A CA 1
ATOM 1333 C C . GLU A 1 177 ? -12.773 22.953 22.141 1 40.34 177 GLU A C 1
ATOM 1335 O O . GLU A 1 177 ? -13.781 23.609 21.875 1 40.34 177 GLU A O 1
ATOM 1340 N N . ARG A 1 178 ? -12.938 21.719 22.688 1 35.16 178 ARG A N 1
ATOM 1341 C CA . ARG A 1 178 ? -13.969 21.812 23.719 1 35.16 178 ARG A CA 1
ATOM 1342 C C . ARG A 1 178 ? -13.508 22.688 24.875 1 35.16 178 ARG A C 1
ATOM 1344 O O . ARG A 1 178 ? -12.336 22.656 25.25 1 35.16 178 ARG A O 1
ATOM 1351 N N . MET B 1 1 ? 9.828 2.363 24.5 1 60.34 1 MET B N 1
ATOM 1352 C CA . MET B 1 1 ? 8.859 1.312 24.203 1 60.34 1 MET B CA 1
ATOM 1353 C C . MET B 1 1 ? 7.473 1.9 23.969 1 60.34 1 MET B C 1
ATOM 1355 O O . MET B 1 1 ? 6.75 1.447 23.078 1 60.34 1 MET B O 1
ATOM 1359 N N . ARG B 1 2 ? 7.262 2.871 24.641 1 71 2 ARG B N 1
ATOM 1360 C CA . ARG B 1 2 ? 5.941 3.486 24.594 1 71 2 ARG B CA 1
ATOM 1361 C C . ARG B 1 2 ? 5.664 4.098 23.219 1 71 2 ARG B C 1
ATOM 1363 O O . ARG B 1 2 ? 4.535 4.047 22.734 1 71 2 ARG B O 1
ATOM 1370 N N . ARG B 1 3 ? 6.781 4.383 22.641 1 74.5 3 ARG B N 1
ATOM 1371 C CA . ARG B 1 3 ? 6.613 5.043 21.344 1 74.5 3 ARG B CA 1
ATOM 1372 C C . ARG B 1 3 ? 6.211 4.047 20.266 1 74.5 3 ARG B C 1
ATOM 1374 O O . ARG B 1 3 ? 5.543 4.406 19.297 1 74.5 3 ARG B O 1
ATOM 1381 N N . PHE B 1 4 ? 6.543 2.824 20.484 1 81.69 4 PHE B N 1
ATOM 1382 C CA . PHE B 1 4 ? 6.32 1.808 19.469 1 81.69 4 PHE B CA 1
ATOM 1383 C C . PHE B 1 4 ? 4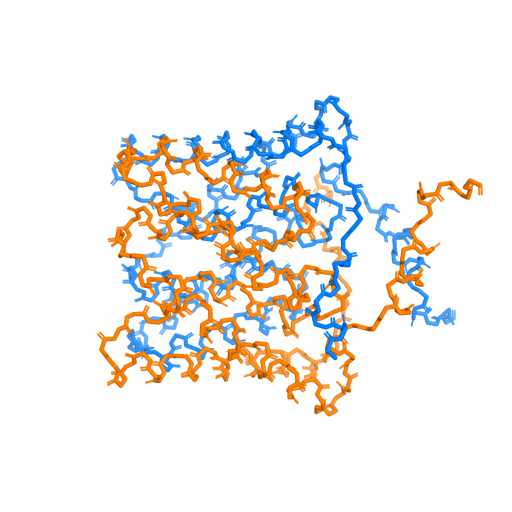.902 1.252 19.562 1 81.69 4 PHE B C 1
ATOM 1385 O O . PHE B 1 4 ? 4.406 0.654 18.594 1 81.69 4 PHE B O 1
ATOM 1392 N N . LEU B 1 5 ? 4.266 1.48 20.609 1 80.75 5 LEU B N 1
ATOM 1393 C CA . LEU B 1 5 ? 2.971 0.841 20.812 1 80.75 5 LEU B CA 1
ATOM 1394 C C . LEU B 1 5 ? 1.85 1.874 20.812 1 80.75 5 LEU B C 1
ATOM 1396 O O . LEU B 1 5 ? 0.677 1.524 20.953 1 80.75 5 LEU B O 1
ATOM 1400 N N . TYR B 1 6 ? 2.193 3.135 20.609 1 79.62 6 TYR B N 1
ATOM 1401 C CA . TYR B 1 6 ? 1.189 4.195 20.641 1 79.62 6 TYR B CA 1
ATOM 1402 C C . TYR B 1 6 ? 0.414 4.254 19.328 1 79.62 6 TYR B C 1
ATOM 1404 O O . TYR B 1 6 ? 0.996 4.125 18.25 1 79.62 6 TYR B O 1
ATOM 1412 N N . ARG B 1 7 ? -0.841 4.348 19.5 1 80 7 ARG B N 1
ATOM 1413 C CA . ARG B 1 7 ? -1.7 4.539 18.344 1 80 7 ARG B CA 1
ATOM 1414 C C . ARG B 1 7 ? -1.823 6.02 17.984 1 80 7 ARG B C 1
ATOM 1416 O O . ARG B 1 7 ? -2.473 6.781 18.703 1 80 7 ARG B O 1
ATOM 1423 N N . HIS B 1 8 ? -1.359 6.375 16.906 1 78.62 8 HIS B N 1
ATOM 1424 C CA . HIS B 1 8 ? -1.236 7.777 16.531 1 78.62 8 HIS B CA 1
ATOM 1425 C C . HIS B 1 8 ? -2.453 8.242 15.734 1 78.62 8 HIS B C 1
ATOM 1427 O O . HIS B 1 8 ? -2.605 9.438 15.469 1 78.62 8 HIS B O 1
ATOM 1433 N N . GLN B 1 9 ? -3.34 7.301 15.492 1 80.06 9 GLN B N 1
ATOM 1434 C CA . GLN B 1 9 ? -4.492 7.648 14.664 1 80.06 9 GLN B CA 1
ATOM 1435 C C . GLN B 1 9 ? -5.668 8.094 15.531 1 80.06 9 GLN B C 1
ATOM 1437 O O . GLN B 1 9 ? -5.918 7.523 16.594 1 80.06 9 GLN B O 1
ATOM 1442 N N . SER B 1 10 ? -6.363 9.047 15.047 1 79.25 10 SER B N 1
ATOM 1443 C CA . SER B 1 10 ? -7.555 9.523 15.742 1 79.25 10 SER B CA 1
ATOM 1444 C C . SER B 1 10 ? -8.734 8.586 15.539 1 79.25 10 SER B C 1
ATOM 1446 O O . SER B 1 10 ? -8.734 7.773 14.609 1 79.25 10 SER B O 1
ATOM 1448 N N . ARG B 1 11 ? -9.734 8.742 16.359 1 83.12 11 ARG B N 1
ATOM 1449 C CA . ARG B 1 11 ? -10.945 7.93 16.266 1 83.12 11 ARG B CA 1
ATOM 1450 C C . ARG B 1 11 ? -11.867 8.438 15.164 1 83.12 11 ARG B C 1
ATOM 1452 O O . ARG B 1 11 ? -12.062 9.648 15.023 1 83.12 11 ARG B O 1
ATOM 1459 N N . ASN B 1 12 ? -12.281 7.469 14.414 1 84.38 12 ASN B N 1
ATOM 1460 C CA . ASN B 1 12 ? -13.25 7.785 13.367 1 84.38 12 ASN B CA 1
ATOM 1461 C C . ASN B 1 12 ? -14.648 7.301 13.742 1 84.38 12 ASN B C 1
ATOM 1463 O O . ASN B 1 12 ? -14.805 6.414 14.578 1 84.38 12 ASN B O 1
ATOM 1467 N N . ASP B 1 13 ? -15.602 7.961 13.172 1 91.75 13 ASP B N 1
ATOM 1468 C CA . ASP B 1 13 ? -16.984 7.539 13.375 1 91.75 13 ASP B CA 1
ATOM 1469 C C . ASP B 1 13 ? -17.25 6.207 12.68 1 91.75 13 ASP B C 1
ATOM 1471 O O . ASP B 1 13 ? -16.734 5.953 11.586 1 91.75 13 ASP B O 1
ATOM 1475 N N . VAL B 1 14 ? -18.094 5.387 13.242 1 93.44 14 VAL B N 1
ATOM 1476 C CA . VAL B 1 14 ? -18.344 4.016 12.805 1 93.44 14 VAL B CA 1
ATOM 1477 C C . VAL B 1 14 ? -18.953 4.023 11.406 1 93.44 14 VAL B C 1
ATOM 1479 O O . VAL B 1 14 ? -18.672 3.139 10.594 1 93.44 14 VAL B O 1
ATOM 1482 N N . ILE B 1 15 ? -19.719 4.945 11.117 1 94.12 15 ILE B N 1
ATOM 1483 C CA . ILE B 1 15 ? -20.359 5.031 9.812 1 94.12 15 ILE B CA 1
ATOM 1484 C C . ILE B 1 15 ? -19.297 5.25 8.734 1 94.12 15 ILE B C 1
ATOM 1486 O O . ILE B 1 15 ? -19.359 4.648 7.66 1 94.12 15 ILE B O 1
ATOM 1490 N N . SER B 1 16 ? -18.344 6.074 9.039 1 94.81 16 SER B N 1
ATOM 1491 C CA . SER B 1 16 ? -17.266 6.348 8.102 1 94.81 16 SER B CA 1
ATOM 1492 C C . SER B 1 16 ? -16.406 5.105 7.871 1 94.81 16 SER B C 1
ATOM 1494 O O . SER B 1 16 ? -15.93 4.871 6.758 1 94.81 16 SER B O 1
ATOM 1496 N N . LEU B 1 17 ? -16.266 4.355 8.93 1 95.75 17 LEU B N 1
ATOM 1497 C CA . LEU B 1 17 ? -15.461 3.145 8.812 1 95.75 17 LEU B CA 1
ATOM 1498 C C . LEU B 1 17 ? -16.172 2.105 7.945 1 95.75 17 LEU B C 1
ATOM 1500 O O . LEU B 1 17 ? -15.531 1.449 7.117 1 95.75 17 LEU B O 1
ATOM 1504 N N . LEU B 1 18 ? -17.422 1.98 8.086 1 96.56 18 LEU B N 1
ATOM 1505 C CA . LEU B 1 18 ? -18.203 1.031 7.309 1 96.56 18 LEU B CA 1
ATOM 1506 C C . LEU B 1 18 ? -18.297 1.466 5.848 1 96.56 18 LEU B C 1
ATOM 1508 O O . LEU B 1 18 ? -18.234 0.63 4.941 1 96.56 18 LEU B O 1
ATOM 1512 N N . LYS B 1 19 ? -18.406 2.721 5.691 1 97.69 19 LYS B N 1
ATOM 1513 C CA . LYS B 1 19 ? -18.422 3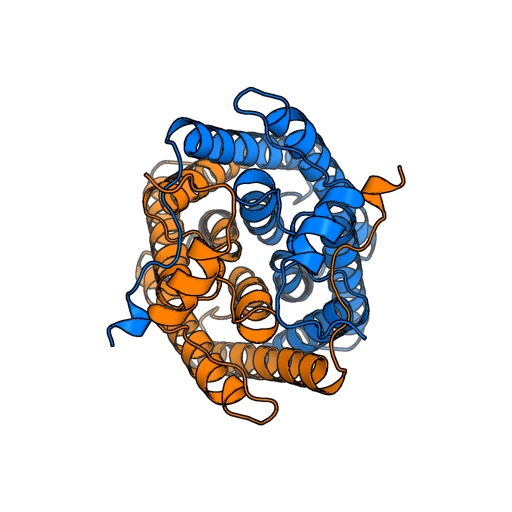.266 4.336 1 97.69 19 LYS B CA 1
ATOM 1514 C C . LYS B 1 19 ? -17.094 2.994 3.617 1 97.69 19 LYS B C 1
ATOM 1516 O O . LYS B 1 19 ? -17.094 2.664 2.43 1 97.69 19 LYS B O 1
ATOM 1521 N N . ALA B 1 20 ? -16.062 3.17 4.352 1 98.06 20 ALA B N 1
ATOM 1522 C CA . ALA B 1 20 ? -14.742 2.902 3.785 1 98.06 20 ALA B CA 1
ATOM 1523 C C . ALA B 1 20 ? -14.617 1.441 3.365 1 98.06 20 ALA B C 1
ATOM 1525 O O . ALA B 1 20 ? -14.172 1.146 2.252 1 98.06 20 ALA B O 1
ATOM 1526 N N . GLY B 1 21 ? -15 0.518 4.25 1 98.69 21 GLY B N 1
ATOM 1527 C CA . GLY B 1 21 ? -14.977 -0.899 3.922 1 98.69 21 GLY B CA 1
ATOM 1528 C C . GLY B 1 21 ? -15.875 -1.257 2.75 1 98.69 21 GLY B C 1
ATOM 1529 O O . GLY B 1 21 ? -15.477 -2.023 1.871 1 98.69 21 GLY B O 1
ATOM 1530 N N . PHE B 1 22 ? -17 -0.665 2.711 1 98.56 22 PHE B N 1
ATOM 1531 C CA . PHE B 1 22 ? -17.969 -0.908 1.639 1 98.56 22 PHE B CA 1
ATOM 1532 C C . PHE B 1 22 ? -17.422 -0.42 0.303 1 98.56 22 PHE B C 1
ATOM 1534 O O . PHE B 1 22 ? -17.5 -1.129 -0.703 1 98.56 22 PHE B O 1
ATOM 1541 N N . GLY B 1 23 ? -16.922 0.789 0.31 1 98.81 23 GLY B N 1
ATOM 1542 C CA . GLY B 1 23 ? -16.328 1.328 -0.908 1 98.81 23 GLY B CA 1
ATOM 1543 C C . GLY B 1 23 ? -15.219 0.468 -1.466 1 98.81 23 GLY B C 1
ATOM 1544 O O . GLY B 1 23 ? -15.156 0.222 -2.672 1 98.81 23 GLY B O 1
ATOM 1545 N N . ALA B 1 24 ? -14.414 0.01 -0.565 1 98.94 24 ALA B N 1
ATOM 1546 C CA . ALA B 1 24 ? -13.305 -0.844 -0.971 1 98.94 24 ALA B CA 1
ATOM 1547 C C . ALA B 1 24 ? -13.805 -2.16 -1.555 1 98.94 24 ALA B C 1
ATOM 1549 O O . ALA B 1 24 ? -13.32 -2.611 -2.596 1 98.94 24 ALA B O 1
ATOM 1550 N N . ALA B 1 25 ? -14.766 -2.781 -0.881 1 98.88 25 ALA B N 1
ATOM 1551 C CA . ALA B 1 25 ? -15.336 -4.031 -1.369 1 98.88 25 ALA B CA 1
ATOM 1552 C C . ALA B 1 25 ? -15.969 -3.846 -2.746 1 98.88 25 ALA B C 1
ATOM 1554 O O . ALA B 1 25 ? -15.828 -4.699 -3.623 1 98.88 25 ALA B O 1
ATOM 1555 N N . LEU B 1 26 ? -16.625 -2.775 -2.896 1 98.88 26 LEU B N 1
ATOM 1556 C CA . LEU B 1 26 ? -17.281 -2.48 -4.164 1 98.88 26 LEU B CA 1
ATOM 1557 C C . LEU B 1 26 ? -16.25 -2.279 -5.273 1 98.88 26 LEU B C 1
ATOM 1559 O O . LEU B 1 26 ? -16.406 -2.828 -6.367 1 98.88 26 LEU B O 1
ATOM 1563 N N . ALA B 1 27 ? -15.25 -1.467 -5.039 1 98.94 27 ALA B N 1
ATOM 1564 C CA . ALA B 1 27 ? -14.219 -1.2 -6.039 1 98.94 27 ALA B CA 1
ATOM 1565 C C . ALA B 1 27 ? -13.508 -2.486 -6.453 1 98.94 27 ALA B C 1
ATOM 1567 O O . ALA B 1 27 ? -13.406 -2.789 -7.645 1 98.94 27 ALA B O 1
ATOM 1568 N N . MET B 1 28 ? -13.055 -3.223 -5.48 1 98.88 28 MET B N 1
ATOM 1569 C CA . MET B 1 28 ? -12.375 -4.484 -5.754 1 98.88 28 MET B CA 1
ATOM 1570 C C . MET B 1 28 ? -13.32 -5.477 -6.43 1 98.88 28 MET B C 1
ATOM 1572 O O . MET B 1 28 ? -12.898 -6.254 -7.285 1 98.88 28 MET B O 1
ATOM 1576 N N . GLY B 1 29 ? -14.602 -5.477 -6.008 1 98.75 29 GLY B N 1
ATOM 1577 C CA . GLY B 1 29 ? -15.594 -6.348 -6.617 1 98.75 29 GLY B CA 1
ATOM 1578 C C . GLY B 1 29 ? -15.797 -6.074 -8.094 1 98.75 29 GLY B C 1
ATOM 1579 O O . GLY B 1 29 ? -15.852 -7.008 -8.906 1 98.75 29 GLY B O 1
ATOM 1580 N N . VAL B 1 30 ? -15.891 -4.852 -8.453 1 98.69 30 VAL B N 1
ATOM 1581 C CA . VAL B 1 30 ? -16.062 -4.465 -9.844 1 98.69 30 VAL B CA 1
ATOM 1582 C C . VAL B 1 30 ? -14.844 -4.871 -10.656 1 98.69 30 VAL B C 1
ATOM 1584 O O . VAL B 1 30 ? -14.969 -5.438 -11.742 1 98.69 30 VAL B O 1
ATOM 1587 N N . ILE B 1 31 ? -13.68 -4.602 -10.141 1 98.56 31 ILE B N 1
ATOM 1588 C CA . ILE B 1 31 ? -12.445 -4.965 -10.82 1 98.56 31 ILE B CA 1
ATOM 1589 C C . ILE B 1 31 ? -12.375 -6.48 -10.992 1 98.56 31 ILE B C 1
ATOM 1591 O O . ILE B 1 31 ? -12.062 -6.973 -12.078 1 98.56 31 ILE B O 1
ATOM 1595 N N . GLY B 1 32 ? -12.672 -7.203 -9.898 1 97.94 32 GLY B N 1
ATOM 1596 C CA . GLY B 1 32 ? -12.648 -8.656 -9.945 1 97.94 32 GLY B CA 1
ATOM 1597 C C . GLY B 1 32 ? -13.672 -9.242 -10.906 1 97.94 32 GLY B C 1
ATOM 1598 O O . GLY B 1 32 ? -13.391 -10.219 -11.602 1 97.94 32 GLY B O 1
ATOM 1599 N N . PHE B 1 33 ? -14.82 -8.656 -10.953 1 97.75 33 PHE B N 1
ATOM 1600 C CA . PHE B 1 33 ? -15.891 -9.109 -11.828 1 97.75 33 PHE B CA 1
ATOM 1601 C C . PHE B 1 33 ? -15.469 -9 -13.297 1 97.75 33 PHE B C 1
ATOM 1603 O O . PHE B 1 33 ? -15.625 -9.945 -14.062 1 97.75 33 PHE B O 1
ATOM 1610 N N . PHE B 1 34 ? -14.883 -7.93 -13.703 1 9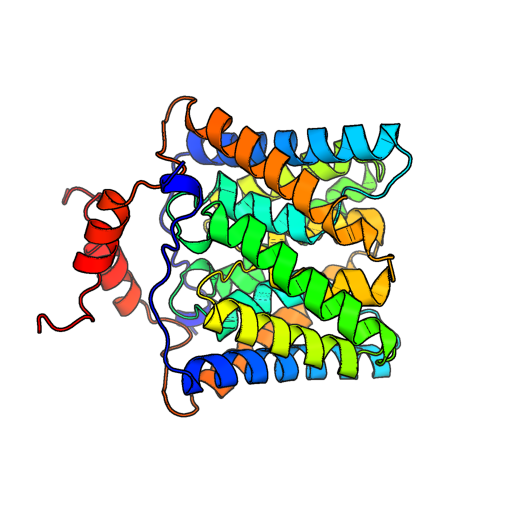6.19 34 PHE B N 1
ATOM 1611 C CA . PHE B 1 34 ? -14.461 -7.738 -15.086 1 96.19 34 PHE B CA 1
ATOM 1612 C C . PHE B 1 34 ? -13.25 -8.609 -15.398 1 96.19 34 PHE B C 1
ATOM 1614 O O . PHE B 1 34 ? -13.094 -9.086 -16.531 1 96.19 34 PHE B O 1
ATOM 1621 N N . GLY B 1 35 ? -12.406 -8.789 -14.359 1 95.25 35 GLY B N 1
ATOM 1622 C CA . GLY B 1 35 ? -11.328 -9.75 -14.531 1 95.25 35 GLY B CA 1
ATOM 1623 C C . GLY B 1 35 ? -11.82 -11.148 -14.836 1 95.25 35 GLY B C 1
ATOM 1624 O O . GLY B 1 35 ? -11.289 -11.82 -15.727 1 95.25 35 GLY B O 1
ATOM 1625 N N . GLN B 1 36 ? -12.805 -11.523 -14.125 1 93.44 36 GLN B N 1
ATOM 1626 C CA . GLN B 1 36 ? -13.391 -12.844 -14.336 1 93.44 36 GLN B CA 1
ATOM 1627 C C . GLN B 1 36 ? -14.008 -12.953 -15.727 1 93.44 36 GLN B C 1
ATOM 1629 O O . GLN B 1 36 ? -13.844 -13.961 -16.406 1 93.44 36 GLN B O 1
ATOM 1634 N N . LEU B 1 37 ? -14.68 -11.984 -16.203 1 94.56 37 LEU B N 1
ATOM 1635 C CA . LEU B 1 37 ? -15.328 -11.969 -17.51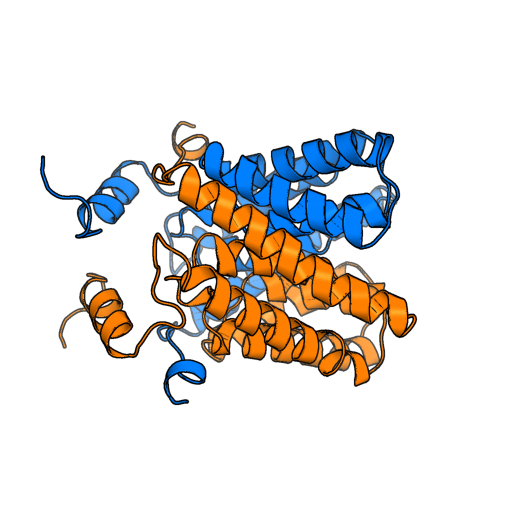6 1 94.56 37 LEU B CA 1
ATOM 1636 C C . LEU B 1 37 ? -14.297 -12.086 -18.641 1 94.56 37 LEU B C 1
ATOM 1638 O O . LEU B 1 37 ? -14.578 -12.672 -19.688 1 94.56 37 LEU B O 1
ATOM 1642 N N . SER B 1 38 ? -13.117 -11.547 -18.422 1 93.5 38 SER B N 1
ATOM 1643 C CA . SER B 1 38 ? -12.102 -11.484 -19.469 1 93.5 38 SER B CA 1
ATOM 1644 C C . SER B 1 38 ? -11.07 -12.594 -19.297 1 93.5 38 SER B C 1
ATOM 1646 O O . SER B 1 38 ? -10.141 -12.703 -20.109 1 93.5 38 SER B O 1
ATOM 1648 N N . ASP B 1 39 ? -11.156 -13.352 -18.25 1 90.19 39 ASP B N 1
ATOM 1649 C CA . ASP B 1 39 ? -10.203 -14.406 -17.906 1 90.19 39 ASP B CA 1
ATOM 1650 C C . ASP B 1 39 ? -8.797 -13.836 -17.719 1 90.19 39 ASP B C 1
ATOM 1652 O O . ASP B 1 39 ? -7.824 -14.391 -18.234 1 90.19 39 ASP B O 1
ATOM 1656 N N . LEU B 1 40 ? -8.766 -12.633 -17.125 1 87.12 40 LEU B N 1
ATOM 1657 C CA . LEU B 1 40 ? -7.516 -11.961 -16.797 1 87.12 40 LEU B CA 1
ATOM 1658 C C . LEU B 1 40 ? -7.406 -11.719 -15.297 1 87.12 40 LEU B C 1
ATOM 1660 O O . LEU B 1 40 ? -8.414 -11.508 -14.617 1 87.12 40 LEU B O 1
ATOM 1664 N N . PRO B 1 41 ? -6.207 -11.75 -14.82 1 84.81 41 PRO B N 1
ATOM 1665 C CA . PRO B 1 41 ? -6.016 -11.492 -13.391 1 84.81 41 PRO B CA 1
ATOM 1666 C C . PRO B 1 41 ? -6.027 -10.008 -13.047 1 84.81 41 PRO B C 1
ATOM 1668 O O . PRO B 1 41 ? -4.969 -9.398 -12.875 1 84.81 41 PRO B O 1
ATOM 1671 N N . PHE B 1 42 ? -7.164 -9.5 -12.758 1 89.56 42 PHE B N 1
ATOM 1672 C CA . PHE B 1 42 ? -7.301 -8.062 -12.547 1 89.56 42 PHE B CA 1
ATOM 1673 C C . PHE B 1 42 ? -7.09 -7.707 -11.086 1 89.56 42 PHE B C 1
ATOM 1675 O O . PHE B 1 42 ? -6.695 -6.582 -10.766 1 89.56 42 PHE B O 1
ATOM 1682 N N . LEU B 1 43 ? -7.371 -8.703 -10.242 1 94.5 43 LEU B N 1
ATOM 1683 C CA . LEU B 1 43 ? -7.23 -8.438 -8.82 1 94.5 43 LEU B CA 1
ATOM 1684 C C . LEU B 1 43 ? -5.781 -8.609 -8.375 1 94.5 43 LEU B C 1
ATOM 1686 O O . LEU B 1 43 ? -5.324 -9.734 -8.164 1 94.5 43 LEU B O 1
ATOM 1690 N N . ILE B 1 44 ? -5.105 -7.496 -8.219 1 97.56 44 ILE B N 1
ATOM 1691 C CA . ILE B 1 44 ? -3.717 -7.535 -7.773 1 97.56 44 ILE B CA 1
ATOM 1692 C C . ILE B 1 44 ? -3.604 -6.922 -6.379 1 97.56 44 ILE B C 1
ATOM 1694 O O . ILE B 1 44 ? -4.383 -6.039 -6.02 1 97.56 44 ILE B O 1
ATOM 1698 N N . ALA B 1 45 ? -2.662 -7.348 -5.676 1 98.44 45 ALA B N 1
ATOM 1699 C CA . ALA B 1 45 ? -2.506 -6.988 -4.27 1 98.44 45 ALA B CA 1
ATOM 1700 C C . ALA B 1 45 ? -2.365 -5.48 -4.098 1 98.44 45 ALA B C 1
ATOM 1702 O O . ALA B 1 45 ? -2.957 -4.895 -3.188 1 98.44 45 ALA B O 1
ATOM 1703 N N . PRO B 1 46 ? -1.655 -4.754 -4.957 1 98.88 46 PRO B N 1
ATOM 1704 C CA . PRO B 1 46 ? -1.493 -3.305 -4.809 1 98.88 46 PRO B CA 1
ATOM 1705 C C . PRO B 1 46 ? -2.826 -2.561 -4.801 1 98.88 46 PRO B C 1
ATOM 1707 O O . PRO B 1 46 ? -2.949 -1.517 -4.152 1 98.88 46 PRO B O 1
ATOM 1710 N N . PHE B 1 47 ? -3.818 -3.16 -5.484 1 98.88 47 PHE B N 1
ATOM 1711 C CA . PHE B 1 47 ? -5.113 -2.492 -5.527 1 98.88 47 PHE B CA 1
ATOM 1712 C C . PHE B 1 47 ? -5.809 -2.564 -4.172 1 98.88 47 PHE B C 1
ATOM 1714 O O . PHE B 1 47 ? -6.52 -1.638 -3.785 1 98.88 47 PHE B O 1
ATOM 1721 N N . GLY B 1 48 ? -5.621 -3.664 -3.479 1 98.81 48 GLY B N 1
ATOM 1722 C CA . GLY B 1 48 ? -6.117 -3.721 -2.111 1 98.81 48 GLY B CA 1
ATOM 1723 C C . GLY B 1 48 ? -5.543 -2.633 -1.224 1 98.81 48 GLY B C 1
ATOM 1724 O O . GLY B 1 48 ? -6.27 -2.023 -0.435 1 98.81 48 GLY B O 1
ATOM 1725 N N . ALA B 1 49 ? -4.27 -2.416 -1.396 1 98.88 49 ALA B N 1
ATOM 1726 C CA . ALA B 1 49 ? -3.602 -1.354 -0.645 1 98.88 49 ALA B CA 1
ATOM 1727 C C . ALA B 1 49 ? -4.125 0.02 -1.056 1 98.88 49 ALA B C 1
ATOM 1729 O O . ALA B 1 49 ? -4.324 0.893 -0.208 1 98.88 49 ALA B O 1
ATOM 1730 N N . SER B 1 50 ? -4.316 0.234 -2.322 1 98.94 50 SER B N 1
ATOM 1731 C CA . SER B 1 50 ? -4.832 1.509 -2.809 1 98.94 50 SER B CA 1
ATOM 1732 C C . SER B 1 50 ? -6.203 1.812 -2.213 1 98.94 50 SER B C 1
ATOM 1734 O O . SER B 1 50 ? -6.516 2.967 -1.922 1 98.94 50 SER B O 1
ATOM 1736 N N . CYS B 1 51 ? -7 0.804 -2.043 1 98.88 51 CYS B N 1
ATOM 1737 C CA . CYS B 1 51 ? -8.352 1.002 -1.526 1 98.88 51 CYS B CA 1
ATOM 1738 C C . CYS B 1 51 ? -8.312 1.572 -0.114 1 98.88 51 CYS B C 1
ATOM 1740 O O . CYS B 1 51 ? -9.164 2.387 0.252 1 98.88 51 CYS B O 1
ATOM 1742 N N . VAL B 1 52 ? -7.355 1.199 0.671 1 98.81 52 VAL B N 1
ATOM 1743 C CA . VAL B 1 52 ? -7.266 1.752 2.02 1 98.81 52 VAL B CA 1
ATOM 1744 C C . VAL B 1 52 ? -7.086 3.268 1.945 1 98.81 52 VAL B C 1
ATOM 1746 O O . VAL B 1 52 ? -7.77 4.012 2.652 1 98.81 52 VAL B O 1
ATOM 1749 N N . LEU B 1 53 ? -6.227 3.717 1.1 1 98.38 53 LEU B N 1
ATOM 1750 C CA . LEU B 1 53 ? -5.98 5.152 0.989 1 98.38 53 LEU B CA 1
ATOM 1751 C C . LEU B 1 53 ? -7.199 5.867 0.417 1 98.38 53 LEU B C 1
ATOM 1753 O O . LEU B 1 53 ? -7.641 6.883 0.96 1 98.38 53 LEU B O 1
ATOM 1757 N N . LEU B 1 54 ? -7.723 5.332 -0.596 1 98.69 54 LEU B N 1
ATOM 1758 C CA . LEU B 1 54 ? -8.805 5.992 -1.323 1 98.69 54 LEU B CA 1
ATOM 1759 C C . LEU B 1 54 ? -10.047 6.133 -0.448 1 98.69 54 LEU B C 1
ATOM 1761 O O . LEU B 1 54 ? -10.758 7.137 -0.529 1 98.69 54 LEU B O 1
ATOM 1765 N N . PHE B 1 55 ? -10.25 5.188 0.442 1 98.44 55 PHE B N 1
ATOM 1766 C CA . PHE B 1 55 ? -11.539 5.172 1.121 1 98.44 55 PHE B CA 1
ATOM 1767 C C . PHE B 1 55 ? -11.383 5.555 2.588 1 98.44 55 PHE B C 1
ATOM 1769 O O . PHE B 1 55 ? -12.336 6.031 3.215 1 98.44 55 PHE B O 1
ATOM 1776 N N . SER B 1 56 ? -10.195 5.414 3.129 1 96.94 56 SER B N 1
ATOM 1777 C CA . SER B 1 56 ? -10.023 5.719 4.547 1 96.94 56 SER B CA 1
ATOM 1778 C C . SER B 1 56 ? -9.328 7.059 4.746 1 96.94 56 SER B C 1
ATOM 1780 O O . SER B 1 56 ? -9.492 7.707 5.781 1 96.94 56 SER B O 1
ATOM 1782 N N . VAL B 1 57 ? -8.492 7.41 3.766 1 95.31 57 VAL B N 1
ATOM 1783 C CA . VAL B 1 57 ? -7.742 8.648 3.922 1 95.31 57 VAL B CA 1
ATOM 1784 C C . VAL B 1 57 ? -7.809 9.461 2.629 1 95.31 57 VAL B C 1
ATOM 1786 O O . VAL B 1 57 ? -6.777 9.852 2.078 1 95.31 57 VAL B O 1
ATOM 1789 N N . PRO B 1 58 ? -8.969 9.875 2.238 1 95.19 58 PRO B N 1
ATOM 1790 C CA . PRO B 1 58 ? -9.156 10.516 0.936 1 95.19 58 PRO B CA 1
ATOM 1791 C C . PRO B 1 58 ? -8.539 11.914 0.872 1 95.19 58 PRO B C 1
ATOM 1793 O O . PRO B 1 58 ? -8.305 12.438 -0.219 1 95.19 58 PRO B O 1
ATOM 1796 N N . SER B 1 59 ? -8.234 12.555 2.002 1 92.81 59 SER B N 1
ATOM 1797 C CA . SER B 1 59 ? -7.723 13.922 2.018 1 92.81 59 SER B CA 1
ATOM 1798 C C . SER B 1 59 ? -6.207 13.945 1.859 1 92.81 59 SER B C 1
ATOM 1800 O O . SER B 1 59 ? -5.609 15.016 1.706 1 92.81 59 SER B O 1
ATOM 1802 N N . SER B 1 60 ? -5.641 12.766 1.853 1 93.69 60 SER B N 1
ATOM 1803 C CA . SER B 1 60 ? -4.191 12.68 1.701 1 93.69 60 SER B CA 1
ATOM 1804 C C . SER B 1 60 ? -3.768 12.961 0.264 1 93.69 60 SER B C 1
ATOM 1806 O O . SER B 1 60 ? -4.422 12.508 -0.68 1 93.69 60 SER B O 1
ATOM 1808 N N . PRO B 1 61 ? -2.67 13.656 0.121 1 93.31 61 PRO B N 1
ATOM 1809 C CA . PRO B 1 61 ? -2.123 13.812 -1.23 1 93.31 61 PRO B CA 1
ATOM 1810 C C . PRO B 1 61 ? -1.811 12.469 -1.893 1 93.31 61 PRO B C 1
ATOM 1812 O O . PRO B 1 61 ? -1.93 12.336 -3.113 1 93.31 61 PRO B O 1
ATOM 1815 N N . LEU B 1 62 ? -1.519 11.477 -1.143 1 96.5 62 LEU B N 1
ATOM 1816 C CA . LEU B 1 62 ? -1.143 10.156 -1.634 1 96.5 62 LEU B CA 1
ATOM 1817 C C . LEU B 1 62 ? -2.336 9.453 -2.273 1 96.5 62 LEU B C 1
ATOM 1819 O O . LEU B 1 62 ? -2.168 8.477 -3.008 1 96.5 62 LEU B O 1
ATOM 1823 N N . SER B 1 63 ? -3.557 9.906 -1.967 1 97.44 63 SER B N 1
ATOM 1824 C CA . SER B 1 63 ? -4.789 9.266 -2.416 1 97.44 63 SER B CA 1
ATOM 1825 C C . SER B 1 63 ? -5.336 9.945 -3.67 1 97.44 63 SER B C 1
ATOM 1827 O O . SER B 1 63 ? -6.293 9.461 -4.277 1 97.44 63 SER B O 1
ATOM 1829 N N . GLN B 1 64 ? -4.703 11.016 -4.07 1 96.88 64 GLN B N 1
ATOM 1830 C CA . GLN B 1 64 ? -5.262 11.812 -5.156 1 96.88 64 GLN B CA 1
ATOM 1831 C C . GLN B 1 64 ? -5.023 11.141 -6.508 1 96.88 64 GLN B C 1
ATOM 1833 O O . GLN B 1 64 ? -4.082 10.359 -6.66 1 96.88 64 GLN B O 1
ATOM 1838 N N . PRO B 1 65 ? -5.832 11.453 -7.488 1 97.44 65 PRO B N 1
ATOM 1839 C CA . PRO B 1 65 ? -5.84 10.727 -8.766 1 97.44 65 PRO B CA 1
ATOM 1840 C C . PRO B 1 65 ? -4.473 10.711 -9.438 1 97.44 65 PRO B C 1
ATOM 1842 O O . PRO B 1 65 ? -4.039 9.672 -9.945 1 97.44 65 PRO B O 1
ATOM 1845 N N . MET B 1 66 ? -3.756 11.781 -9.414 1 96.94 66 MET B N 1
ATOM 1846 C CA . MET B 1 66 ? -2.447 11.836 -10.062 1 96.94 66 MET B CA 1
ATOM 1847 C C . MET B 1 66 ? -1.46 10.898 -9.367 1 96.94 66 MET B C 1
ATOM 1849 O O . MET B 1 66 ? -0.606 10.297 -10.023 1 96.94 66 MET B O 1
ATOM 1853 N N . ASN B 1 67 ? -1.55 10.828 -8.078 1 98.19 67 ASN B N 1
ATOM 1854 C CA . ASN B 1 67 ? -0.676 9.922 -7.34 1 98.19 67 ASN B CA 1
ATOM 1855 C C . ASN B 1 67 ? -1.042 8.461 -7.586 1 98.19 67 ASN B C 1
ATOM 1857 O O . ASN B 1 67 ? -0.161 7.613 -7.738 1 98.19 67 ASN B O 1
ATOM 1861 N N . VAL B 1 68 ? -2.35 8.211 -7.656 1 98.69 68 VAL B N 1
ATOM 1862 C CA . VAL B 1 68 ? -2.814 6.844 -7.867 1 98.69 68 VAL B CA 1
ATOM 1863 C C . VAL B 1 68 ? -2.41 6.371 -9.266 1 98.69 68 VAL B C 1
ATOM 1865 O O . VAL B 1 68 ? -1.72 5.359 -9.406 1 98.69 68 VAL B O 1
ATOM 1868 N N . ILE B 1 69 ? -2.807 7.133 -10.258 1 98.69 69 ILE B N 1
ATOM 1869 C CA . ILE B 1 69 ? -2.539 6.742 -11.641 1 98.69 69 ILE B CA 1
ATOM 1870 C C . ILE B 1 69 ? -1.044 6.852 -11.93 1 98.69 69 ILE B C 1
ATOM 1872 O O . ILE B 1 69 ? -0.427 5.902 -12.422 1 98.69 69 ILE B O 1
ATOM 1876 N N . GLY B 1 70 ? -0.47 8 -11.625 1 98.5 70 GLY B N 1
ATOM 1877 C CA . GLY B 1 70 ? 0.941 8.219 -11.898 1 98.5 70 GLY B CA 1
ATOM 1878 C C . GLY B 1 70 ? 1.848 7.242 -11.18 1 98.5 70 GLY B C 1
ATOM 1879 O O . GLY B 1 70 ? 2.795 6.715 -11.766 1 98.5 70 GLY B O 1
ATOM 1880 N N . GLY B 1 71 ? 1.579 7.004 -9.906 1 98.75 71 GLY B N 1
ATOM 1881 C CA . GLY B 1 71 ? 2.383 6.078 -9.125 1 98.75 71 GLY B CA 1
ATOM 1882 C C . GLY B 1 71 ? 2.387 4.672 -9.688 1 98.75 71 GLY B C 1
ATOM 1883 O O . GLY B 1 71 ? 3.451 4.102 -9.945 1 98.75 71 GLY B O 1
ATOM 1884 N N . HIS B 1 72 ? 1.21 4.117 -9.922 1 98.94 72 HIS B N 1
ATOM 1885 C CA . HIS B 1 72 ? 1.113 2.762 -10.453 1 98.94 72 HIS B CA 1
ATOM 1886 C C . HIS B 1 72 ? 1.73 2.67 -11.844 1 98.94 72 HIS B C 1
ATOM 1888 O O . HIS B 1 72 ? 2.428 1.702 -12.156 1 98.94 72 HIS B O 1
ATOM 1894 N N . MET B 1 73 ? 1.47 3.688 -12.664 1 98.88 73 MET B N 1
ATOM 1895 C CA . MET B 1 73 ? 1.976 3.656 -14.039 1 98.88 73 MET B CA 1
ATOM 1896 C C . MET B 1 73 ? 3.5 3.701 -14.055 1 98.88 73 MET B C 1
ATOM 1898 O O . MET B 1 73 ? 4.141 2.906 -14.75 1 98.88 73 MET B O 1
ATOM 1902 N N . VAL B 1 74 ? 4.105 4.551 -13.32 1 98.88 74 VAL B N 1
ATOM 1903 C CA . VAL B 1 74 ? 5.551 4.727 -13.312 1 98.88 74 VAL B CA 1
ATOM 1904 C C . VAL B 1 74 ? 6.219 3.5 -12.688 1 98.88 74 VAL B C 1
ATOM 1906 O O . VAL B 1 74 ? 7.191 2.975 -13.227 1 98.88 74 VAL B O 1
ATOM 1909 N N . ALA B 1 75 ? 5.719 3.076 -11.562 1 98.94 75 ALA B N 1
ATOM 1910 C CA . ALA B 1 75 ? 6.301 1.922 -10.883 1 98.94 75 ALA B CA 1
ATOM 1911 C C . ALA B 1 75 ? 6.223 0.672 -11.758 1 98.94 75 ALA B C 1
ATOM 1913 O O . ALA B 1 75 ? 7.191 -0.085 -11.852 1 98.94 75 ALA B O 1
ATOM 1914 N N . SER B 1 76 ? 5.066 0.475 -12.375 1 98.94 76 SER B N 1
ATOM 1915 C CA . SER B 1 76 ? 4.879 -0.702 -13.219 1 98.94 76 SER B CA 1
ATOM 1916 C C . SER B 1 76 ? 5.719 -0.611 -14.492 1 98.94 76 SER B C 1
ATOM 1918 O O . SER B 1 76 ? 6.297 -1.607 -14.93 1 98.94 76 SER B O 1
ATOM 1920 N N . ALA B 1 77 ? 5.75 0.556 -15.102 1 98.94 77 ALA B N 1
ATOM 1921 C CA . ALA B 1 77 ? 6.555 0.73 -16.312 1 98.94 77 ALA B CA 1
ATOM 1922 C C . ALA B 1 77 ? 8.031 0.465 -16.031 1 98.94 77 ALA B C 1
ATOM 1924 O O . ALA B 1 77 ? 8.711 -0.192 -16.812 1 98.94 77 ALA B O 1
ATOM 1925 N N . LEU B 1 78 ? 8.484 1.026 -14.953 1 98.94 78 LEU B N 1
ATOM 1926 C CA . LEU B 1 78 ? 9.875 0.801 -14.555 1 98.94 78 LEU B CA 1
ATOM 1927 C C . LEU B 1 78 ? 10.141 -0.683 -14.32 1 98.94 78 LEU B C 1
ATOM 1929 O O . LEU B 1 78 ? 11.164 -1.211 -14.758 1 98.94 78 LEU B O 1
ATOM 1933 N N . ALA B 1 79 ? 9.266 -1.321 -13.609 1 98.94 79 ALA B N 1
ATOM 1934 C CA . ALA B 1 79 ? 9.414 -2.746 -13.312 1 98.94 79 ALA B CA 1
ATOM 1935 C C . ALA B 1 79 ? 9.422 -3.57 -14.602 1 98.94 79 ALA B C 1
ATOM 1937 O O . ALA B 1 79 ? 10.242 -4.48 -14.758 1 98.94 79 ALA B O 1
ATOM 1938 N N . LEU B 1 80 ? 8.5 -3.275 -15.516 1 98.88 80 LEU B N 1
ATOM 1939 C CA . LEU B 1 80 ? 8.422 -3.988 -16.781 1 98.88 80 LEU B CA 1
ATOM 1940 C C . LEU B 1 80 ? 9.711 -3.807 -17.578 1 98.88 80 LEU B C 1
ATOM 1942 O O . LEU B 1 80 ? 10.234 -4.77 -18.156 1 98.88 80 LEU B O 1
ATOM 1946 N N . ALA B 1 81 ? 10.172 -2.623 -17.641 1 98.88 81 ALA B N 1
ATOM 1947 C CA . ALA B 1 81 ? 11.398 -2.334 -18.375 1 98.88 81 ALA B CA 1
ATOM 1948 C C . ALA B 1 81 ? 12.586 -3.098 -17.781 1 98.88 81 ALA B C 1
ATOM 1950 O O . ALA B 1 81 ? 13.344 -3.732 -18.516 1 98.88 81 ALA B O 1
ATOM 1951 N N . LEU B 1 82 ? 12.719 -3.102 -16.5 1 98.88 82 LEU B N 1
ATOM 1952 C CA . LEU B 1 82 ? 13.891 -3.695 -15.859 1 98.88 82 LEU B CA 1
ATOM 1953 C C . LEU B 1 82 ? 13.758 -5.215 -15.789 1 98.88 82 LEU B C 1
ATOM 1955 O O . LEU B 1 82 ? 14.766 -5.922 -15.719 1 98.88 82 LEU B O 1
ATOM 1959 N N . ARG B 1 83 ? 12.539 -5.699 -15.812 1 98.62 83 ARG B N 1
ATOM 1960 C CA . ARG B 1 83 ? 12.32 -7.141 -15.867 1 98.62 83 ARG B CA 1
ATOM 1961 C C . ARG B 1 83 ? 12.93 -7.742 -17.125 1 98.62 83 ARG B C 1
ATOM 1963 O O . ARG B 1 83 ? 13.344 -8.906 -17.141 1 98.62 83 ARG B O 1
ATOM 1970 N N . THR B 1 84 ? 13.07 -6.992 -18.219 1 98.31 84 THR B N 1
ATOM 1971 C CA . THR B 1 84 ? 13.625 -7.48 -19.484 1 98.31 84 THR B CA 1
ATOM 1972 C C . THR B 1 84 ? 15.117 -7.758 -19.344 1 98.31 84 THR B C 1
ATOM 1974 O O . THR B 1 84 ? 15.68 -8.547 -20.094 1 98.31 84 THR B O 1
ATOM 1977 N N . VAL B 1 85 ? 15.773 -7.219 -18.328 1 98.38 85 VAL B N 1
ATOM 1978 C CA . VAL B 1 85 ? 17.219 -7.34 -18.234 1 98.38 85 VAL B CA 1
ATOM 1979 C C . VAL B 1 85 ? 17.625 -7.945 -16.891 1 98.38 85 VAL B C 1
ATOM 1981 O O . VAL B 1 85 ? 18.75 -8.398 -16.719 1 98.38 85 VAL B O 1
ATOM 1984 N N . LEU B 1 86 ? 16.734 -7.914 -15.914 1 98.69 86 LEU B N 1
ATOM 1985 C CA . LEU B 1 86 ? 17.031 -8.445 -14.586 1 98.69 86 LEU B CA 1
ATOM 1986 C C . LEU B 1 86 ? 16.266 -9.742 -14.336 1 98.69 86 LEU B C 1
ATOM 1988 O O . LEU B 1 86 ? 15.117 -9.883 -14.789 1 98.69 86 LEU B O 1
ATOM 1992 N N . PRO B 1 87 ? 16.891 -10.672 -13.602 1 98.19 87 PRO B N 1
ATOM 1993 C CA . PRO B 1 87 ? 16.188 -11.898 -13.234 1 98.19 87 PRO B CA 1
ATOM 1994 C C . PRO B 1 87 ? 15.164 -11.672 -12.125 1 98.19 87 PRO B C 1
ATOM 1996 O O . PRO B 1 87 ? 15.25 -10.688 -11.391 1 98.19 87 PRO B O 1
ATOM 1999 N N . PRO B 1 88 ? 14.219 -12.57 -12.023 1 96.94 88 PRO B N 1
ATOM 2000 C CA . PRO B 1 88 ? 13.203 -12.43 -10.969 1 96.94 88 PRO B CA 1
ATOM 2001 C C . PRO B 1 88 ? 13.703 -12.922 -9.609 1 96.94 88 PRO B C 1
ATOM 2003 O O . PRO B 1 88 ? 13 -13.688 -8.938 1 96.94 88 PRO B O 1
ATOM 2006 N N . GLU B 1 89 ? 14.82 -12.383 -9.219 1 97.44 89 GLU B N 1
ATOM 2007 C CA . GLU B 1 89 ? 15.445 -12.766 -7.953 1 97.44 89 GLU B CA 1
ATOM 2008 C C . GLU B 1 89 ? 15.234 -11.688 -6.891 1 97.44 89 GLU B C 1
ATOM 2010 O O . GLU B 1 89 ? 14.984 -10.531 -7.219 1 97.44 89 GLU B O 1
ATOM 2015 N N . TRP B 1 90 ? 15.383 -12.109 -5.719 1 97.62 90 TRP B N 1
ATOM 2016 C CA . TRP B 1 90 ? 15.078 -11.258 -4.57 1 97.62 90 TRP B CA 1
ATOM 2017 C C . TRP B 1 90 ? 15.883 -9.961 -4.625 1 97.62 90 TRP B C 1
ATOM 2019 O O . TRP B 1 90 ? 15.367 -8.891 -4.309 1 97.62 90 TRP B O 1
ATOM 2029 N N . TRP B 1 91 ? 17.109 -10.008 -5.008 1 98.25 91 TRP B N 1
ATOM 2030 C CA . TRP B 1 91 ? 17.969 -8.82 -5.004 1 98.25 91 TRP B CA 1
ATOM 2031 C C . TRP B 1 91 ? 17.547 -7.852 -6.102 1 98.25 91 TRP B C 1
ATOM 2033 O O . TRP B 1 91 ? 17.578 -6.633 -5.91 1 98.25 91 TRP B O 1
ATOM 2043 N N . ALA B 1 92 ? 17.172 -8.352 -7.223 1 98.81 92 ALA B N 1
ATOM 2044 C CA . ALA B 1 92 ? 16.688 -7.512 -8.32 1 98.81 92 ALA B CA 1
ATOM 2045 C C . ALA B 1 92 ? 15.375 -6.836 -7.965 1 98.81 92 ALA B C 1
ATOM 2047 O O . ALA B 1 92 ? 15.195 -5.637 -8.195 1 98.81 92 ALA B O 1
ATOM 2048 N N . ILE B 1 93 ? 14.445 -7.617 -7.406 1 98.81 93 ILE B N 1
ATOM 2049 C CA . ILE B 1 93 ? 13.164 -7.074 -6.977 1 98.81 93 ILE B CA 1
ATOM 2050 C C . ILE B 1 93 ? 13.383 -5.941 -5.98 1 98.81 93 ILE B C 1
ATOM 2052 O O . ILE B 1 93 ? 12.781 -4.875 -6.094 1 98.81 93 ILE B O 1
ATOM 2056 N N . SER B 1 94 ? 14.273 -6.184 -5.039 1 98.94 94 SER B N 1
ATOM 2057 C CA . SER B 1 94 ? 14.57 -5.195 -4.004 1 98.94 94 SER B CA 1
ATOM 2058 C C . SER B 1 94 ? 15.125 -3.91 -4.605 1 98.94 94 SER B C 1
ATOM 2060 O O . SER B 1 94 ? 14.734 -2.812 -4.203 1 98.94 94 SER B O 1
ATOM 2062 N N . LEU B 1 95 ? 15.984 -4.027 -5.559 1 98.88 95 LEU B N 1
ATOM 2063 C CA . LEU B 1 95 ? 16.562 -2.875 -6.242 1 98.88 95 LEU B CA 1
ATOM 2064 C C . LEU B 1 95 ? 15.492 -2.082 -6.98 1 98.88 95 LEU B C 1
ATOM 2066 O O . LEU B 1 95 ? 15.484 -0.85 -6.938 1 98.88 95 LEU B O 1
ATOM 2070 N N . VAL B 1 96 ? 14.625 -2.756 -7.637 1 98.94 96 VAL B N 1
ATOM 2071 C CA . VAL B 1 96 ? 13.609 -2.102 -8.453 1 98.94 96 VAL B CA 1
ATOM 2072 C C . VAL B 1 96 ? 12.578 -1.424 -7.555 1 98.94 96 VAL B C 1
ATOM 2074 O O . VAL B 1 96 ? 12.07 -0.349 -7.883 1 98.94 96 VAL B O 1
ATOM 2077 N N . VAL B 1 97 ? 12.234 -2.045 -6.422 1 98.94 97 VAL B N 1
ATOM 2078 C CA . VAL B 1 97 ? 11.352 -1.399 -5.453 1 98.94 97 VAL B CA 1
ATOM 2079 C C . VAL B 1 97 ? 11.969 -0.078 -4.996 1 98.94 97 VAL B C 1
ATOM 2081 O O . VAL B 1 97 ? 11.297 0.956 -4.988 1 98.94 97 VAL B O 1
ATOM 2084 N N . GLY B 1 98 ? 13.242 -0.139 -4.66 1 98.94 98 GLY B N 1
ATOM 2085 C CA . GLY B 1 98 ? 13.93 1.075 -4.246 1 98.94 98 GLY B CA 1
ATOM 2086 C C . GLY B 1 98 ? 13.938 2.148 -5.32 1 98.94 98 GLY B C 1
ATOM 2087 O O . GLY B 1 98 ? 13.688 3.32 -5.035 1 98.94 98 GLY B O 1
ATOM 2088 N N . LEU B 1 99 ? 14.219 1.768 -6.516 1 98.88 99 LEU B N 1
ATOM 2089 C CA . LEU B 1 99 ? 14.242 2.705 -7.633 1 98.88 99 LEU B CA 1
ATOM 2090 C C . LEU B 1 99 ? 12.859 3.299 -7.883 1 98.88 99 LEU B C 1
ATOM 2092 O O . LEU B 1 99 ? 12.734 4.496 -8.156 1 98.88 99 LEU B O 1
ATOM 2096 N N . ALA B 1 100 ? 11.836 2.477 -7.852 1 98.94 100 ALA B N 1
ATOM 2097 C CA . ALA B 1 100 ? 10.469 2.941 -8.047 1 98.94 100 ALA B CA 1
ATOM 2098 C C . ALA B 1 100 ? 10.094 3.994 -7.004 1 98.94 100 ALA B C 1
ATOM 2100 O O . ALA B 1 100 ? 9.445 4.988 -7.324 1 98.94 100 ALA B O 1
ATOM 2101 N N . ILE B 1 101 ? 10.492 3.727 -5.816 1 98.81 101 ILE B N 1
ATOM 2102 C CA . ILE B 1 101 ? 10.195 4.656 -4.73 1 98.81 101 ILE B CA 1
ATOM 2103 C C . ILE B 1 101 ? 10.891 5.988 -4.992 1 98.81 101 ILE B C 1
ATOM 2105 O O . ILE B 1 101 ? 10.266 7.051 -4.895 1 98.81 101 ILE B O 1
ATOM 2109 N N . ALA B 1 102 ? 12.148 5.973 -5.363 1 98.56 102 ALA B N 1
ATOM 2110 C CA . ALA B 1 102 ? 12.906 7.191 -5.629 1 98.56 102 ALA B CA 1
ATOM 2111 C C . ALA B 1 102 ? 12.312 7.965 -6.805 1 98.56 102 ALA B C 1
ATOM 2113 O O . ALA B 1 102 ? 12.188 9.188 -6.754 1 98.56 102 ALA B O 1
ATOM 2114 N N . VAL B 1 103 ? 11.945 7.273 -7.828 1 98.5 103 VAL B N 1
ATOM 2115 C CA . VAL B 1 103 ? 11.438 7.914 -9.039 1 98.5 103 VAL B CA 1
ATOM 2116 C C . VAL B 1 103 ? 10.062 8.523 -8.766 1 98.5 103 VAL B C 1
ATOM 2118 O O . VAL B 1 103 ? 9.773 9.633 -9.211 1 98.5 103 VAL B O 1
ATOM 2121 N N . MET B 1 104 ? 9.18 7.84 -8.078 1 98.31 104 MET B N 1
ATOM 2122 C CA . MET B 1 104 ? 7.883 8.406 -7.723 1 98.31 104 MET B CA 1
ATOM 2123 C C . MET B 1 104 ? 8.055 9.695 -6.922 1 98.31 104 MET B C 1
ATOM 2125 O O . MET B 1 104 ? 7.355 10.68 -7.164 1 98.31 104 MET B O 1
ATOM 2129 N N . ALA B 1 105 ? 8.953 9.609 -5.98 1 96.62 105 ALA B N 1
ATOM 2130 C CA . ALA B 1 105 ? 9.195 10.781 -5.141 1 96.62 105 ALA B CA 1
ATOM 2131 C C . ALA B 1 105 ? 9.727 11.945 -5.965 1 96.62 105 ALA B C 1
ATOM 2133 O O . ALA B 1 105 ? 9.336 13.094 -5.754 1 96.62 105 ALA B O 1
ATOM 2134 N N . LEU B 1 106 ? 10.633 11.664 -6.832 1 96.19 106 LEU B N 1
ATOM 2135 C CA . LEU B 1 106 ? 11.219 12.68 -7.703 1 96.19 106 LEU B CA 1
ATOM 2136 C C . LEU B 1 106 ? 10.141 13.359 -8.539 1 96.19 106 LEU B C 1
ATOM 2138 O O . LEU B 1 106 ? 10.188 14.578 -8.758 1 96.19 106 LEU B O 1
ATOM 2142 N N . LEU B 1 107 ? 9.18 12.578 -8.945 1 96.62 107 LEU B N 1
ATOM 2143 C CA . LEU B 1 107 ? 8.125 13.086 -9.82 1 96.62 107 LEU B CA 1
ATOM 2144 C C . LEU B 1 107 ? 6.969 13.648 -9 1 96.62 107 LEU B C 1
ATOM 2146 O O . LEU B 1 107 ? 5.988 14.141 -9.555 1 96.62 107 LEU B O 1
ATOM 2150 N N . ARG B 1 108 ? 6.98 13.523 -7.73 1 95.94 108 ARG B N 1
ATOM 2151 C CA . ARG B 1 108 ? 5.969 14.031 -6.812 1 95.94 108 ARG B CA 1
ATOM 2152 C C . ARG B 1 108 ? 4.621 13.367 -7.055 1 95.94 108 ARG B C 1
ATOM 2154 O O . ARG B 1 108 ? 3.59 14.039 -7.098 1 95.94 108 ARG B O 1
ATOM 2161 N N . ILE B 1 109 ? 4.668 12.102 -7.289 1 97.31 109 ILE B N 1
ATOM 2162 C CA . ILE B 1 109 ? 3.469 11.289 -7.488 1 97.31 109 ILE B CA 1
ATOM 2163 C C . ILE B 1 109 ? 3.553 10.023 -6.641 1 97.31 109 ILE B C 1
ATOM 2165 O O . ILE B 1 109 ? 3.203 8.938 -7.102 1 97.31 109 ILE B O 1
ATOM 2169 N N . THR B 1 110 ? 4.113 10.172 -5.441 1 98 110 THR B N 1
ATOM 2170 C CA . THR B 1 110 ? 4.273 9.031 -4.547 1 98 110 THR B CA 1
ATOM 2171 C C . THR B 1 110 ? 2.92 8.422 -4.203 1 98 110 THR B C 1
ATOM 2173 O O . THR B 1 110 ? 1.999 9.125 -3.789 1 98 110 THR B O 1
ATOM 2176 N N . HIS B 1 111 ? 2.758 7.195 -4.41 1 98.69 111 HIS B N 1
ATOM 2177 C CA . HIS B 1 111 ? 1.615 6.371 -4.031 1 98.69 111 HIS B CA 1
ATOM 2178 C C . HIS B 1 111 ? 2.066 5.074 -3.373 1 98.69 111 HIS B C 1
ATOM 2180 O O . HIS B 1 111 ? 2.484 4.137 -4.059 1 98.69 111 HIS B O 1
ATOM 2186 N N . PRO B 1 112 ? 1.908 4.984 -2.131 1 98.69 112 PRO B N 1
ATOM 2187 C CA . PRO B 1 112 ? 2.52 3.877 -1.393 1 98.69 112 PRO B CA 1
ATOM 2188 C C . PRO B 1 112 ? 2.15 2.51 -1.966 1 98.69 112 PRO B C 1
ATOM 2190 O O . PRO B 1 112 ? 3.031 1.679 -2.205 1 98.69 112 PRO B O 1
ATOM 2193 N N . PRO B 1 113 ? 0.949 2.24 -2.355 1 98.88 113 PRO B N 1
ATOM 2194 C CA . PRO B 1 113 ? 0.584 0.928 -2.896 1 98.88 113 PRO B CA 1
ATOM 2195 C C . PRO B 1 113 ? 1.383 0.562 -4.145 1 98.88 113 PRO B C 1
ATOM 2197 O O . PRO B 1 113 ? 1.609 -0.621 -4.414 1 98.88 113 PRO B O 1
ATOM 2200 N N . ALA B 1 114 ? 1.794 1.562 -4.895 1 98.88 114 ALA B N 1
ATOM 2201 C CA . ALA B 1 114 ? 2.529 1.33 -6.133 1 98.88 114 ALA B CA 1
ATOM 2202 C C . ALA B 1 114 ? 3.898 0.72 -5.855 1 98.88 114 ALA B C 1
ATOM 2204 O O . ALA B 1 114 ? 4.527 0.153 -6.75 1 98.88 114 ALA B O 1
ATOM 2205 N N . GLY B 1 115 ? 4.363 0.849 -4.66 1 98.81 115 GLY B N 1
ATOM 2206 C CA . GLY B 1 115 ? 5.602 0.197 -4.266 1 98.81 115 GLY B CA 1
ATOM 2207 C C . GLY B 1 115 ? 5.535 -1.315 -4.363 1 98.81 115 GLY B C 1
ATOM 2208 O O . GLY B 1 115 ? 6.57 -1.987 -4.371 1 98.81 115 GLY B O 1
ATOM 2209 N N . ALA B 1 116 ? 4.402 -1.82 -4.41 1 98.81 116 ALA B N 1
ATOM 2210 C CA . ALA B 1 116 ? 4.184 -3.262 -4.516 1 98.81 116 ALA B CA 1
ATOM 2211 C C . ALA B 1 116 ? 4.285 -3.727 -5.965 1 98.81 116 ALA B C 1
ATOM 2213 O O . ALA B 1 116 ? 4.465 -4.918 -6.234 1 98.81 116 ALA B O 1
ATOM 2214 N N . ASP B 1 117 ? 4.16 -2.816 -6.922 1 98.88 117 ASP B N 1
ATOM 2215 C CA . ASP B 1 117 ? 4.02 -3.178 -8.328 1 98.88 117 ASP B CA 1
ATOM 2216 C C . ASP B 1 117 ? 5.25 -3.934 -8.828 1 98.88 117 ASP B C 1
ATOM 2218 O O . ASP B 1 117 ? 5.129 -4.914 -9.57 1 98.88 117 ASP B O 1
ATOM 2222 N N . PRO B 1 118 ? 6.5 -3.48 -8.445 1 98.94 118 PRO B N 1
ATOM 2223 C CA . PRO B 1 118 ? 7.664 -4.238 -8.906 1 98.94 118 PRO B CA 1
ATOM 2224 C C . PRO B 1 118 ? 7.633 -5.699 -8.461 1 98.94 118 PRO B C 1
ATOM 2226 O O . PRO B 1 118 ? 8.039 -6.586 -9.219 1 98.94 118 PRO B O 1
ATOM 2229 N N . VAL B 1 119 ? 7.156 -5.938 -7.27 1 98.75 119 VAL B N 1
ATOM 2230 C CA . VAL B 1 119 ? 7.07 -7.309 -6.77 1 98.75 119 VAL B CA 1
ATOM 2231 C C . VAL B 1 119 ? 6.098 -8.109 -7.633 1 98.75 119 VAL B C 1
ATOM 2233 O O . VAL B 1 119 ? 6.41 -9.227 -8.055 1 98.75 119 VAL B O 1
ATOM 2236 N N . VAL B 1 120 ? 4.945 -7.562 -7.949 1 98.5 120 VAL B N 1
ATOM 2237 C CA . VAL B 1 120 ? 3.922 -8.227 -8.758 1 98.5 120 VAL B CA 1
ATOM 2238 C C . VAL B 1 120 ? 4.465 -8.492 -10.156 1 98.5 120 VAL B C 1
ATOM 2240 O O . VAL B 1 120 ? 4.34 -9.609 -10.672 1 98.5 120 VAL B O 1
ATOM 2243 N N . VAL B 1 121 ? 5.09 -7.543 -10.758 1 98.69 121 VAL B N 1
ATOM 2244 C CA . VAL B 1 121 ? 5.566 -7.648 -12.133 1 98.69 121 VAL B CA 1
ATOM 2245 C C . VAL B 1 121 ? 6.664 -8.703 -12.227 1 98.69 121 VAL B C 1
ATOM 2247 O O . VAL B 1 121 ? 6.668 -9.531 -13.141 1 98.69 121 VAL B O 1
ATOM 2250 N N . PHE B 1 122 ? 7.594 -8.68 -11.305 1 98.5 122 PHE B N 1
ATOM 2251 C CA . PHE B 1 122 ? 8.719 -9.602 -11.383 1 98.5 122 PHE B CA 1
ATOM 2252 C C . PHE B 1 122 ? 8.273 -11.031 -11.102 1 98.5 122 PHE B C 1
ATOM 2254 O O . PHE B 1 122 ? 8.82 -11.984 -11.656 1 98.5 122 PHE B O 1
ATOM 2261 N N . LEU B 1 123 ? 7.25 -11.203 -10.266 1 95.81 123 LEU B N 1
ATOM 2262 C CA . LEU B 1 123 ? 6.801 -12.547 -9.922 1 95.81 123 LEU B CA 1
ATOM 2263 C C . LEU B 1 123 ? 5.824 -13.078 -10.961 1 95.81 123 LEU B C 1
ATOM 2265 O O . LEU B 1 123 ? 5.836 -14.273 -11.281 1 95.81 123 LEU B O 1
ATOM 2269 N N . ALA B 1 124 ? 4.949 -12.219 -11.5 1 96.12 124 ALA B N 1
ATOM 2270 C CA . ALA B 1 124 ? 3.93 -12.656 -12.445 1 96.12 124 ALA B CA 1
ATOM 2271 C C . ALA B 1 124 ? 4.441 -12.57 -13.883 1 96.12 124 ALA B C 1
ATOM 2273 O O . ALA B 1 124 ? 3.918 -13.242 -14.773 1 96.12 124 ALA B O 1
ATOM 2274 N N . ASP B 1 125 ? 5.379 -11.727 -14.133 1 97.62 125 ASP B N 1
ATOM 2275 C CA . ASP B 1 125 ? 6.059 -11.562 -15.414 1 97.62 125 ASP B CA 1
ATOM 2276 C C . ASP B 1 125 ? 5.062 -11.266 -16.531 1 97.62 125 ASP B C 1
ATOM 2278 O O . ASP B 1 125 ? 5.051 -11.953 -17.562 1 97.62 125 ASP B O 1
ATOM 2282 N N . PRO B 1 126 ? 4.254 -10.32 -16.344 1 97.56 126 PRO B N 1
ATOM 2283 C CA . PRO B 1 126 ? 3.291 -9.961 -17.391 1 97.56 126 PRO B CA 1
ATOM 2284 C C . PRO B 1 126 ? 3.93 -9.195 -18.547 1 97.56 126 PRO B C 1
ATOM 2286 O O . PRO B 1 126 ? 5.094 -8.797 -18.469 1 97.56 126 PRO B O 1
ATOM 2289 N N . GLY B 1 127 ? 3.209 -9.047 -19.672 1 97.44 127 GLY B N 1
ATOM 2290 C CA . GLY B 1 127 ? 3.652 -8.211 -20.766 1 97.44 127 GLY B CA 1
ATOM 2291 C C . GLY B 1 127 ? 3.318 -6.742 -20.578 1 97.44 127 GLY B C 1
ATOM 2292 O O . GLY B 1 127 ? 2.754 -6.355 -19.562 1 97.44 127 GLY B O 1
ATOM 2293 N N . TRP B 1 128 ? 3.57 -5.887 -21.562 1 98.31 128 TRP B N 1
ATOM 2294 C CA . TRP B 1 128 ? 3.414 -4.438 -21.5 1 98.31 128 TRP B CA 1
ATOM 2295 C C . TRP B 1 128 ? 1.94 -4.055 -21.406 1 98.31 128 TRP B C 1
ATOM 2297 O O . TRP B 1 128 ? 1.604 -2.951 -20.969 1 98.31 128 TRP B O 1
ATOM 2307 N N . SER B 1 129 ? 1.061 -4.938 -21.875 1 97.5 129 SER B N 1
ATOM 2308 C CA . SER B 1 129 ? -0.372 -4.676 -21.766 1 97.5 129 SER B CA 1
ATOM 2309 C C . SER B 1 129 ? -0.81 -4.543 -20.312 1 97.5 129 SER B C 1
ATOM 2311 O O . SER B 1 129 ? -1.893 -4.023 -20.031 1 97.5 129 SER B O 1
ATOM 2313 N N . PHE B 1 130 ? -0 -5.027 -19.438 1 97.88 130 PHE B N 1
ATOM 2314 C CA . PHE B 1 130 ? -0.248 -4.941 -18 1 97.88 130 PHE B CA 1
ATOM 2315 C C . PHE B 1 130 ? -0.451 -3.494 -17.578 1 97.88 130 PHE B C 1
ATOM 2317 O O . PHE B 1 130 ? -1.218 -3.217 -16.641 1 97.88 130 PHE B O 1
ATOM 2324 N N . LEU B 1 131 ? 0.161 -2.51 -18.266 1 98.56 131 LEU B N 1
ATOM 2325 C CA . LEU B 1 131 ? 0.063 -1.091 -17.953 1 98.56 131 LEU B CA 1
ATOM 2326 C C . LEU B 1 131 ? -1.357 -0.582 -18.172 1 98.56 131 LEU B C 1
ATOM 2328 O O . LEU B 1 131 ? -1.83 0.289 -17.438 1 98.56 131 LEU B O 1
ATOM 2332 N N . PHE B 1 132 ? -1.988 -1.174 -19.094 1 97.5 132 PHE B N 1
ATOM 2333 C CA . PHE B 1 132 ? -3.33 -0.714 -19.422 1 97.5 132 PHE B CA 1
ATOM 2334 C C . PHE B 1 132 ? -4.379 -1.486 -18.641 1 97.5 132 PHE B C 1
ATOM 2336 O O . PHE B 1 132 ? -5.289 -0.89 -18.047 1 97.5 132 PHE B O 1
ATOM 2343 N N . VAL B 1 133 ? -4.176 -2.826 -18.734 1 96.25 133 VAL B N 1
ATOM 2344 C CA . VAL B 1 133 ? -4.996 -3.73 -17.938 1 96.25 133 VAL B CA 1
ATOM 2345 C C . VAL B 1 133 ? -4.094 -4.691 -17.156 1 96.25 133 VAL B C 1
ATOM 2347 O O . VAL B 1 133 ? -3.348 -5.469 -17.766 1 96.25 133 VAL B O 1
ATOM 2350 N N . PRO B 1 134 ? -4.141 -4.496 -16.047 1 97.75 134 PRO B N 1
ATOM 2351 C CA . PRO B 1 134 ? -5.168 -3.971 -15.141 1 97.75 134 PRO B CA 1
ATOM 2352 C C . PRO B 1 134 ? -4.82 -2.586 -14.594 1 97.75 134 PRO B C 1
ATOM 2354 O O . PRO B 1 134 ? -5.676 -1.92 -14.008 1 97.75 134 PRO B O 1
ATOM 2357 N N . ILE B 1 135 ? -3.658 -2.092 -14.789 1 98.75 135 ILE B N 1
ATOM 2358 C CA . ILE B 1 135 ? -3.156 -0.979 -13.984 1 98.75 135 ILE B CA 1
ATOM 2359 C C . ILE B 1 135 ? -4.004 0.264 -14.25 1 98.75 135 ILE B C 1
ATOM 2361 O O . ILE B 1 135 ? -4.73 0.726 -13.367 1 98.75 135 ILE B O 1
ATOM 2365 N N . LEU B 1 136 ? -3.98 0.729 -15.469 1 98.69 136 LEU B N 1
ATOM 2366 C CA . LEU B 1 136 ? -4.699 1.964 -15.766 1 98.69 136 LEU B CA 1
ATOM 2367 C C . LEU B 1 136 ? -6.199 1.786 -15.555 1 98.69 136 LEU B C 1
ATOM 2369 O O . LEU B 1 136 ? -6.848 2.635 -14.945 1 98.69 136 LEU B O 1
ATOM 2373 N N . ALA B 1 137 ? -6.773 0.737 -16.047 1 98.19 137 ALA B N 1
ATOM 2374 C CA . ALA B 1 137 ? -8.203 0.463 -15.922 1 98.19 137 ALA B CA 1
ATOM 2375 C C . ALA B 1 137 ? -8.602 0.352 -14.453 1 98.19 137 ALA B C 1
ATOM 2377 O O . ALA B 1 137 ? -9.633 0.891 -14.039 1 98.19 137 ALA B O 1
ATOM 2378 N N . GLY B 1 138 ? -7.816 -0.385 -13.695 1 98.62 138 GLY B N 1
ATOM 2379 C CA . GLY B 1 138 ? -8.102 -0.53 -12.273 1 98.62 138 GLY B CA 1
ATOM 2380 C C . GLY B 1 138 ? -8.062 0.786 -11.523 1 98.62 138 GLY B C 1
ATOM 2381 O O . GLY B 1 138 ? -8.93 1.056 -10.688 1 98.62 138 GLY B O 1
ATOM 2382 N N . CYS B 1 139 ? -7.059 1.59 -11.82 1 98.75 139 CYS B N 1
ATOM 2383 C CA . CYS B 1 139 ? -6.953 2.902 -11.188 1 98.75 139 CYS B CA 1
ATOM 2384 C C . CYS B 1 139 ? -8.188 3.746 -11.477 1 98.75 139 CYS B C 1
ATOM 2386 O O . CYS B 1 139 ? -8.742 4.375 -10.578 1 98.75 139 CYS B O 1
ATOM 2388 N N . MET B 1 140 ? -8.602 3.721 -12.719 1 98.5 140 MET B N 1
ATOM 2389 C CA . MET B 1 140 ? -9.758 4.52 -13.117 1 98.5 140 MET B CA 1
ATOM 2390 C C . MET B 1 140 ? -11.016 4.043 -12.398 1 98.5 140 MET B C 1
ATOM 2392 O O . MET B 1 140 ? -11.82 4.855 -11.938 1 98.5 140 MET B O 1
ATOM 2396 N N . VAL B 1 141 ? -11.203 2.777 -12.289 1 98.69 141 VAL B N 1
ATOM 2397 C CA . VAL B 1 141 ? -12.359 2.211 -11.602 1 98.69 141 VAL B CA 1
ATOM 2398 C C . VAL B 1 141 ? -12.328 2.604 -10.125 1 98.69 141 VAL B C 1
ATOM 2400 O O . VAL B 1 141 ? -13.336 3.049 -9.578 1 98.69 141 VAL B O 1
ATOM 2403 N N . MET B 1 142 ? -11.188 2.467 -9.492 1 98.88 142 MET B N 1
ATOM 2404 C CA . MET B 1 142 ? -11.07 2.766 -8.062 1 98.88 142 MET B CA 1
ATOM 2405 C C . MET B 1 142 ? -11.328 4.242 -7.797 1 98.88 142 MET B C 1
ATOM 2407 O O . MET B 1 142 ? -12.07 4.59 -6.871 1 98.88 142 MET B O 1
ATOM 2411 N N . ILE B 1 143 ? -10.766 5.07 -8.633 1 98.69 143 ILE B N 1
ATOM 2412 C CA . ILE B 1 143 ? -10.953 6.508 -8.461 1 98.69 143 ILE B CA 1
ATOM 2413 C C . ILE B 1 143 ? -12.422 6.871 -8.68 1 98.69 143 ILE B C 1
ATOM 2415 O O . ILE B 1 143 ? -12.984 7.672 -7.93 1 98.69 143 ILE B O 1
ATOM 2419 N N . GLY B 1 144 ? -12.992 6.309 -9.719 1 98.62 144 GLY B N 1
ATOM 2420 C CA . GLY B 1 144 ? -14.398 6.555 -9.977 1 98.62 144 GLY B CA 1
ATOM 2421 C C . GLY B 1 144 ? -15.297 6.148 -8.828 1 98.62 144 GLY B C 1
ATOM 2422 O O . GLY B 1 144 ? -16.156 6.922 -8.398 1 98.62 144 GLY B O 1
ATOM 2423 N N . ILE B 1 145 ? -15.133 5.012 -8.289 1 98.81 145 ILE B N 1
ATOM 2424 C CA . ILE B 1 145 ? -15.953 4.512 -7.188 1 98.81 145 ILE B CA 1
ATOM 2425 C C . ILE B 1 145 ? -15.688 5.34 -5.93 1 98.81 145 ILE B C 1
ATOM 2427 O O . ILE B 1 145 ? -16.609 5.641 -5.168 1 98.81 145 ILE B O 1
ATOM 2431 N N . ALA B 1 146 ? -14.43 5.637 -5.711 1 98.62 146 ALA B N 1
ATOM 2432 C CA . ALA B 1 146 ? -14.109 6.484 -4.566 1 98.62 146 ALA B CA 1
ATOM 2433 C C . ALA B 1 146 ? -14.844 7.82 -4.648 1 98.62 146 ALA B C 1
ATOM 2435 O O . ALA B 1 146 ? -15.383 8.297 -3.65 1 98.62 146 ALA B O 1
ATOM 2436 N N . THR B 1 147 ? -14.828 8.438 -5.836 1 97.69 147 THR B N 1
ATOM 2437 C CA . THR B 1 147 ? -15.516 9.703 -6.039 1 97.69 147 THR B CA 1
ATOM 2438 C C . THR B 1 147 ? -17 9.57 -5.723 1 97.69 147 THR B C 1
ATOM 2440 O O . THR B 1 147 ? -17.594 10.43 -5.059 1 97.69 147 THR B O 1
ATOM 2443 N N . LEU B 1 148 ? -17.609 8.508 -6.117 1 98.06 148 LEU B N 1
ATOM 2444 C CA . LEU B 1 148 ? -19.031 8.273 -5.906 1 98.06 148 LEU B CA 1
ATOM 2445 C C . LEU B 1 148 ? -19.328 8 -4.438 1 98.06 148 LEU B C 1
ATOM 2447 O O . LEU B 1 148 ? -20.281 8.531 -3.883 1 98.06 148 LEU B O 1
ATOM 2451 N N . VAL B 1 149 ? -18.562 7.18 -3.822 1 98.06 149 VAL B N 1
ATOM 2452 C CA . VAL B 1 149 ? -18.781 6.777 -2.438 1 98.06 149 VAL B CA 1
ATOM 2453 C C . VAL B 1 149 ? -18.641 7.988 -1.518 1 98.06 149 VAL B C 1
ATOM 2455 O O . VAL B 1 149 ? -19.391 8.125 -0.541 1 98.06 149 VAL B O 1
ATOM 2458 N N . HIS B 1 150 ? -17.688 8.875 -1.851 1 96.88 150 HIS B N 1
ATOM 2459 C CA . HIS B 1 150 ? -17.453 10.031 -0.99 1 96.88 150 HIS B CA 1
ATOM 2460 C C . HIS B 1 150 ? -18.516 11.102 -1.188 1 96.88 150 HIS B C 1
ATOM 2462 O O . HIS B 1 150 ? -18.609 12.039 -0.398 1 96.88 150 HIS B O 1
ATOM 2468 N N . MET B 1 151 ? -19.375 10.867 -2.18 1 96.06 151 MET B N 1
ATOM 2469 C CA . MET B 1 151 ? -20.531 11.742 -2.363 1 96.06 151 MET B CA 1
ATOM 2470 C C . MET B 1 151 ? -21.688 11.32 -1.455 1 96.06 151 MET B C 1
ATOM 2472 O O . MET B 1 151 ? -22.625 12.094 -1.236 1 96.06 151 MET B O 1
ATOM 2476 N N . ILE B 1 152 ? -21.578 10.133 -0.962 1 95.5 152 ILE B N 1
ATOM 2477 C CA . ILE B 1 152 ? -22.578 9.625 -0.035 1 95.5 152 ILE B CA 1
ATOM 2478 C C . ILE B 1 152 ? -22.328 10.188 1.362 1 95.5 152 ILE B C 1
ATOM 2480 O O . ILE B 1 152 ? -21.188 10.18 1.843 1 95.5 152 ILE B O 1
ATOM 2484 N N . PRO B 1 153 ? -23.391 10.719 2.047 1 92.25 153 PRO B N 1
ATOM 2485 C CA . PRO B 1 153 ? -23.188 11.219 3.406 1 92.25 153 PRO B CA 1
ATOM 2486 C C . PRO B 1 153 ? -22.625 10.156 4.348 1 92.25 153 PRO B C 1
ATOM 2488 O O . PRO B 1 153 ? -23.016 8.984 4.27 1 92.25 153 PRO B O 1
ATOM 2491 N N . LYS B 1 154 ? -21.734 10.594 5.223 1 90.88 154 LYS B N 1
ATOM 2492 C CA . LYS B 1 154 ? -21 11.828 5.492 1 90.88 154 LYS B CA 1
ATOM 2493 C C . LYS B 1 154 ? -20.016 12.141 4.375 1 90.88 154 LYS B C 1
ATOM 2495 O O . LYS B 1 154 ? -19.062 11.383 4.156 1 90.88 154 LYS B O 1
ATOM 2500 N N . ARG B 1 155 ? -20.203 13.273 3.854 1 92.62 155 ARG B N 1
ATOM 2501 C CA . ARG B 1 155 ? -19.5 13.609 2.615 1 92.62 155 ARG B CA 1
ATOM 2502 C C . ARG B 1 155 ? -18.062 14.023 2.893 1 92.62 155 ARG B C 1
ATOM 2504 O O . ARG B 1 155 ? -17.781 14.672 3.904 1 92.62 155 ARG B O 1
ATOM 2511 N N . THR B 1 156 ? -17.266 13.547 2.051 1 91.75 156 THR B N 1
ATOM 2512 C CA . THR B 1 156 ? -15.867 13.953 2.061 1 91.75 156 THR B CA 1
ATOM 2513 C C . THR B 1 156 ? -15.438 14.469 0.688 1 91.75 156 THR B C 1
ATOM 2515 O O . THR B 1 156 ? -15.852 13.922 -0.338 1 91.75 156 THR B O 1
ATOM 2518 N N . ILE B 1 157 ? -14.68 15.461 0.672 1 90.62 157 ILE B N 1
ATOM 2519 C CA . ILE B 1 157 ? -14.219 16.047 -0.581 1 90.62 157 ILE B CA 1
ATOM 2520 C C . ILE B 1 157 ? -13.172 15.141 -1.225 1 90.62 157 ILE B C 1
ATOM 2522 O O . ILE B 1 157 ? -12.148 14.828 -0.614 1 90.62 157 ILE B O 1
ATOM 2526 N N . TYR B 1 158 ? -13.375 14.688 -2.434 1 93.25 158 TYR B N 1
ATOM 2527 C CA . TYR B 1 158 ? -12.461 13.883 -3.238 1 93.25 158 TYR B CA 1
ATOM 2528 C C . TYR B 1 158 ? -12.82 13.961 -4.715 1 93.25 158 TYR B C 1
ATOM 2530 O O . TYR B 1 158 ? -13.977 13.742 -5.094 1 93.25 158 TYR B O 1
ATOM 2538 N N . PRO B 1 159 ? -11.938 14.32 -5.605 1 93.19 159 PRO B N 1
ATOM 2539 C CA . PRO B 1 159 ? -10.562 14.695 -5.285 1 93.19 159 PRO B CA 1
ATOM 2540 C C . PRO B 1 159 ? -10.461 16.078 -4.66 1 93.19 159 PRO B C 1
ATOM 2542 O O . PRO B 1 159 ? -11.391 16.891 -4.77 1 93.19 159 PRO B O 1
ATOM 2545 N N . LEU B 1 160 ? -9.328 16.266 -4 1 87.12 160 LEU B N 1
ATOM 2546 C CA . LEU B 1 160 ? -9.078 17.562 -3.379 1 87.12 160 LEU B CA 1
ATOM 2547 C C . LEU B 1 160 ? -8.961 18.656 -4.434 1 87.12 160 LEU B C 1
ATOM 2549 O O . LEU B 1 160 ? -8.508 18.391 -5.555 1 87.12 160 LEU B O 1
ATOM 2553 N N . VAL B 1 161 ? -9.375 19.859 -4.023 1 76.94 161 VAL B N 1
ATOM 2554 C CA . VAL B 1 161 ? -9.242 21.031 -4.871 1 76.94 161 VAL B CA 1
ATOM 2555 C C . VAL B 1 161 ? -7.98 21.797 -4.5 1 76.94 161 VAL B C 1
ATOM 2557 O O . VAL B 1 161 ? -7.465 21.672 -3.389 1 76.94 161 VAL B O 1
ATOM 2560 N N . LEU B 1 162 ? -7.383 22.484 -5.441 1 68.06 162 LEU B N 1
ATOM 2561 C CA . LEU B 1 162 ? -6.152 23.25 -5.258 1 68.06 162 LEU B CA 1
ATOM 2562 C C . LEU B 1 162 ? -6.207 24.062 -3.977 1 68.06 162 LEU B C 1
ATOM 2564 O O . LEU B 1 162 ? -5.215 24.156 -3.248 1 68.06 162 LEU B O 1
ATOM 2568 N N . GLN B 1 163 ? -7.18 24.641 -3.719 1 58.75 163 GLN B N 1
ATOM 2569 C CA . GLN B 1 163 ? -7.301 25.516 -2.559 1 58.75 163 GLN B CA 1
ATOM 2570 C C . GLN B 1 163 ? -7.172 24.719 -1.259 1 58.75 163 GLN B C 1
ATOM 2572 O O . GLN B 1 163 ? -6.652 25.234 -0.264 1 58.75 163 GLN B O 1
ATOM 2577 N N . ASP B 1 164 ? -7.543 23.609 -1.276 1 58.38 164 ASP B N 1
ATOM 2578 C CA . ASP B 1 164 ? -7.516 22.766 -0.08 1 58.38 164 ASP B CA 1
ATOM 2579 C C . ASP B 1 164 ? -6.086 22.375 0.28 1 58.38 164 ASP B C 1
ATOM 2581 O O . ASP B 1 164 ? -5.727 22.328 1.459 1 58.38 164 ASP B O 1
ATOM 2585 N N . VAL B 1 165 ? -5.355 22.297 -0.72 1 56.62 165 VAL B N 1
ATOM 2586 C CA . VAL B 1 165 ? -3.965 21.891 -0.55 1 56.62 165 VAL B CA 1
ATOM 2587 C C . VAL B 1 165 ? -3.146 23.047 0.013 1 56.62 165 VAL B C 1
ATOM 2589 O O . VAL B 1 165 ? -2.268 22.844 0.854 1 56.62 165 VAL B O 1
ATOM 2592 N N . LEU B 1 166 ? -3.408 24.172 -0.569 1 57.31 166 LEU B N 1
ATOM 2593 C CA . LEU B 1 166 ? -2.707 25.359 -0.098 1 57.31 166 LEU B CA 1
ATOM 2594 C C . LEU B 1 166 ? -2.98 25.594 1.384 1 57.31 166 LEU B C 1
ATOM 2596 O O . LEU B 1 166 ? -2.094 26.031 2.119 1 57.31 166 LEU B O 1
ATOM 2600 N N . GLN B 1 167 ? -4.082 25.328 1.678 1 53.72 167 GLN B N 1
ATOM 2601 C CA . GLN B 1 167 ? -4.426 25.5 3.084 1 53.72 167 GLN B CA 1
ATOM 2602 C C . GLN B 1 167 ? -3.771 24.438 3.949 1 53.72 167 GLN B C 1
ATOM 2604 O O . GLN B 1 167 ? -3.32 24.719 5.062 1 53.72 167 GLN B O 1
ATOM 2609 N N . GLU B 1 168 ? -3.715 23.297 3.354 1 55.91 168 GLU B N 1
ATOM 2610 C CA . GLU B 1 168 ? -3.072 22.203 4.078 1 55.91 168 GLU B CA 1
ATOM 2611 C C . GLU B 1 168 ? -1.561 22.406 4.152 1 55.91 168 GLU B C 1
ATOM 2613 O O . GLU B 1 168 ? -0.948 22.188 5.199 1 55.91 168 GLU B O 1
ATOM 2618 N N . ASN B 1 169 ? -0.897 22.859 2.998 1 55.44 169 ASN B N 1
ATOM 2619 C CA . ASN B 1 169 ? 0.526 23.172 2.939 1 55.44 169 ASN B CA 1
ATOM 2620 C C . ASN B 1 169 ? 0.861 24.406 3.773 1 55.44 169 ASN B C 1
ATOM 2622 O O . ASN B 1 169 ? 1.959 24.5 4.324 1 55.44 169 ASN B O 1
ATOM 2626 N N . SER B 1 170 ? 0.037 25.453 3.65 1 50.72 170 SER B N 1
ATOM 2627 C CA . SER B 1 170 ? 0.253 26.672 4.434 1 50.72 170 SER B CA 1
ATOM 2628 C C . SER B 1 170 ? 0.193 26.375 5.93 1 50.72 170 SER B C 1
ATOM 2630 O O . SER B 1 170 ? 0.771 27.109 6.734 1 50.72 170 SER B O 1
ATOM 2632 N N . GLN B 1 171 ? -0.523 25.406 6.238 1 46.09 171 GLN B N 1
ATOM 2633 C CA . GLN B 1 171 ? -0.65 25.047 7.648 1 46.09 171 GLN B CA 1
ATOM 2634 C C . GLN B 1 171 ? 0.458 24.094 8.078 1 46.09 171 GLN B C 1
ATOM 2636 O O . GLN B 1 171 ? 0.547 23.734 9.258 1 46.09 171 GLN B O 1
ATOM 2641 N N . ASP B 1 172 ? 1.217 23.578 7.066 1 49.44 172 ASP B N 1
ATOM 2642 C CA . ASP B 1 172 ? 2.434 22.828 7.375 1 49.44 172 ASP B CA 1
ATOM 2643 C C . ASP B 1 172 ? 3.543 23.766 7.852 1 49.44 172 ASP B C 1
ATOM 2645 O O . ASP B 1 172 ? 4.027 24.594 7.086 1 49.44 172 ASP B O 1
ATOM 2649 N N . PRO B 1 173 ? 3.77 24.031 9.172 1 44.56 173 PRO B N 1
ATOM 2650 C CA . PRO B 1 173 ? 4.633 25.078 9.734 1 44.56 173 PRO B CA 1
ATOM 2651 C C . PRO B 1 173 ? 6.062 25 9.203 1 44.56 173 PRO B C 1
ATOM 2653 O O . PRO B 1 173 ? 6.867 25.906 9.453 1 44.56 173 PRO B O 1
ATOM 2656 N N . LYS B 1 174 ? 6.535 23.906 8.688 1 49.34 174 LYS B N 1
ATOM 2657 C CA . LYS B 1 174 ? 7.973 23.922 8.43 1 49.34 174 LYS B CA 1
ATOM 2658 C C . LYS B 1 174 ? 8.297 24.703 7.164 1 49.34 174 LYS B C 1
ATOM 2660 O O . LYS B 1 174 ? 9.453 24.766 6.738 1 49.34 174 LYS B O 1
ATOM 2665 N N . LYS B 1 175 ? 7.332 25.188 6.348 1 48.09 175 LYS B N 1
ATOM 2666 C CA . LYS B 1 175 ? 7.824 26.047 5.266 1 48.09 175 LYS B CA 1
ATOM 2667 C C . LYS B 1 175 ? 7.961 27.484 5.723 1 48.09 175 LYS B C 1
ATOM 2669 O O . LYS B 1 175 ? 6.977 28.125 6.117 1 48.09 175 LYS B O 1
ATOM 2674 N N . PRO B 1 176 ? 9.211 27.953 6.051 1 41.22 176 PRO B N 1
ATOM 2675 C CA . PRO B 1 176 ? 9.367 29.375 6.336 1 41.22 176 PRO B CA 1
ATOM 2676 C C . PRO B 1 176 ? 8.773 30.266 5.246 1 41.22 176 PRO B C 1
ATOM 2678 O O . PRO B 1 176 ? 8.758 29.891 4.074 1 41.22 176 PRO B O 1
ATOM 2681 N N . GLU B 1 177 ? 7.73 31.156 5.594 1 40.69 177 GLU B N 1
ATOM 2682 C CA . GLU B 1 177 ? 7.449 32.281 4.703 1 40.69 177 GLU B CA 1
ATOM 2683 C C . GLU B 1 177 ? 8.734 32.875 4.125 1 40.69 177 GLU B C 1
ATOM 2685 O O . GLU B 1 177 ? 9.648 33.219 4.867 1 40.69 177 GLU B O 1
ATOM 2690 N N . ARG B 1 178 ? 9.07 32.5 2.854 1 35.62 178 ARG B N 1
ATOM 2691 C CA . ARG B 1 178 ? 10.016 33.469 2.32 1 35.62 178 ARG B CA 1
ATOM 2692 C C . ARG B 1 178 ? 9.359 34.844 2.166 1 35.62 178 ARG B C 1
ATOM 2694 O O . ARG B 1 178 ? 8.18 34.938 1.819 1 35.62 178 ARG B O 1
#

pLDDT: mean 91.34, std 14.5, range [35.16, 98.94]

InterPro domains:
  IPR007065 HPP [PTHR33741] (17-160)
  IPR058581 HPP, transmembrane region [PF04982] (12-159)

Secondary structure (DSSP, 8-state):
-HHHH---PPP--HHHHHHHHHHHHHHHHHHHHHHHHHTS----HHHHHHHHHHHH-TTSGGGSHHHHHHHHHHHHHHHHHHHTTS-S-HHHHHHHHHHHHHHHHHTT---GGGGGHHHHHHHH---GGGGIIIIIHHHHHHHHHHHHHTTSSSP---SPPHHHHHHHHHT-TTS---/-HHHH---PPP--HHHHHHHHHHHHHHHHHHHHHHHHHTS----HHHHHHHHHHHH-TTSGGGSHHHHHHHHHHHHHHHHHHHTTS-S-HHHHHHHHHHHHHHHHHHT---GGGGGHHHHHHHH---GGGGIIIIIHHHHHHHHHHHHHTTSSSP---SPPHHHHHHHHHT-TTS---

Organism: NCBI:txid28181

Sequence (356 aa):
MRRFLYRHQSRNDVISLLKAGFGAALAMGVIGFFGQLSDLPFLIAPFGASCVLLFSVPSSPLSQPMNVIGGHMVASALALALRTVLPPEWWAISLVVGLAIAVMALLRITHPPAGADPVVVFLADPGWSFLFVPILAGCMVMIGIATLVHMIPKRTIYPLVLQDVLQENSQDPKKPERMRRFLYRHQSRNDVISLLKAGFGAALAMGVIGFFGQLSDLPFLIAPFGASCVLLFSVPSSPLSQPMNVIGGHMVASALALALRTVLPPEWWAISLVVGLAIAVMALLRITHPPAGADPVVVFLADPGWSFLFVPILAGCMVMIGIATLVHMIPKRTIYPLVLQDVLQENSQDPKKPER

Radius of gyration: 18.65 Å; Cα contacts (8 Å, |Δi|>4): 644; chains: 2; bounding box: 45×55×46 Å

Nearest PDB structures (foldseek):
  4k7k-assembly2_B  TM=2.468E-01  e=1.310E+00  Escherichia coli K-12
  4k7k-assembly2_B  TM=2.469E-01  e=1.545E+00  Escherichia coli K-12

Solvent-accessible surface area (backbone atoms only — not comparable to full-atom values): 17675 Å² total; per-residue (Å²): 110,69,52,48,67,48,66,72,50,73,90,70,59,67,67,57,31,50,48,20,11,48,46,29,18,50,34,42,28,54,44,19,50,54,13,59,75,67,76,43,86,41,73,47,38,38,56,35,8,41,33,33,31,42,44,70,39,41,82,39,54,48,36,26,56,29,10,47,47,48,13,38,48,51,19,37,51,51,30,57,59,46,49,77,78,43,66,81,40,49,61,49,42,13,48,45,31,8,49,37,44,24,50,25,44,73,69,32,19,48,20,42,25,25,26,8,34,22,48,49,41,49,74,66,60,67,64,80,60,39,56,51,56,36,49,48,52,48,43,52,50,42,52,52,44,38,38,54,52,30,66,40,85,82,65,48,73,50,72,58,49,72,68,57,47,51,52,52,53,68,63,40,76,82,63,73,84,125,112,67,53,49,67,48,66,72,49,73,88,70,58,66,67,58,31,49,48,20,11,48,46,29,18,49,34,41,29,54,44,20,51,54,13,61,76,66,75,42,88,42,75,47,38,40,56,34,9,42,32,34,31,41,43,71,40,40,82,39,56,50,37,26,55,31,10,46,48,47,13,39,48,51,20,36,50,53,32,56,60,46,49,76,78,42,65,80,39,49,61,48,41,13,48,45,29,8,49,36,43,23,51,26,45,73,68,31,18,47,20,40,26,24,26,10,34,22,48,49,40,48,73,66,60,67,64,79,61,39,56,50,55,38,48,48,51,46,42,52,48,41,51,51,45,40,40,56,52,30,67,40,85,82,65,48,71,51,69,57,49,72,67,57,46,51,53,53,55,69,64,40,76,83,62,72,85,126

Foldseek 3Di:
DCVVPDDPDDDDDPVLVVLLVVLLCVLLVVQVVVCVVVVHDQRDPLSSVLSCCLRVPQADPLNALQLQLVLLLQLQVQLLVVLVPDALDPVSLVVSLVVSQVVCVVVVSHHPSSSCNSNVCNVVVDHPCVSVPPRNVSSVSSLVSSCVSLPPPVHDDPPDDPVSVCVVVVPVPPPPDD/DCVVPDDPDDDDDPVLVVLLVVLLCVLLVVQVVVCVVVVHDQRDPLSSVLSCCLRVPQADPLNALQLQLVLLLQLQVQLLVVLVPDALDPVSLVVSLVVSQVVCVVVVSHHPSSSCNSNVCNV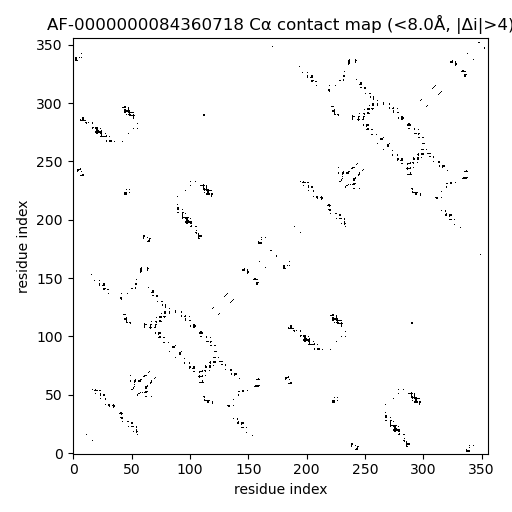VVDHPCVSVPPRNVSSVSSLVSSCVSLCPPVHDDPPDDPVSVCVVVVVVPPPPPD